Protein AF-A0A8S3HUA0-F1 (afdb_monomer)

pLDDT: mean 83.07, std 16.9, range [38.97, 97.25]

Nearest PDB structures (foldseek):
  1wln-assembly1_A  TM=9.136E-01  e=1.837E-05  Mus musculus
  6hc0-assembly3_C  TM=9.185E-01  e=2.948E-03  Bdellovibrio bacteriovorus HD100
  6hc1-assembly2_B  TM=9.338E-01  e=5.561E-03  Bdellovibrio bacteriovorus HD100
  1uht-assembly1_A  TM=9.077E-01  e=2.479E-03  Arabidopsis thaliana
  6hbz-assembly1_A  TM=8.351E-01  e=7.861E-03  Bdellovibrio bacteriovorus HD100

Secondary structure (DSSP, 8-state):
-B-TT-SS--SSB--STTS-SB-EEEEEETTEEEEEESSSSS-EEETTEEPPTT--EEE-TT-EEEETTTEEEE---HHHHHHHHHHHTTS--TTHHHHHHHHHHHHHHHHHHHHHHHHHHHHHHHHHHHHHHHHHHHHHHHHHHHHHHHHHHHHHHHHHHHHHHHHHHHHHTT---

Sequence (177 aa):
VGRSDAPVHQDIVLSCTHIEPEHCIITNSQNVVHLKPCSQTAMCYVNGKKVDVNTKVELTSGSRVIFGKSHVFRFLNPEQARRKTAKVESTGEATDWNSAIQELLEKQGVDIKQEMEKKLVAMEEAFKREKEEADRLLRKQKLEYESKIVELQKQVMETSMSQSMLSSILSSSGLID

Organism: NCBI:txid392030

Mean predicted aligned error: 17.37 Å

Radius of gyration: 40.11 Å; Cα contacts (8 Å, |Δi|>4): 185; chains: 1; bounding box: 68×48×114 Å

Structure (mmCIF, N/CA/C/O backbone):
data_AF-A0A8S3HUA0-F1
#
_entry.id   AF-A0A8S3HUA0-F1
#
loop_
_atom_site.group_PDB
_atom_site.id
_atom_site.type_symbol
_atom_site.label_atom_id
_atom_site.label_alt_id
_atom_site.label_comp_id
_atom_site.label_asym_id
_atom_site.label_entity_id
_atom_site.label_seq_id
_atom_site.pdbx_PDB_ins_code
_atom_site.Cartn_x
_atom_site.Cartn_y
_atom_site.Cartn_z
_atom_site.occupancy
_atom_site.B_iso_or_equiv
_atom_site.auth_seq_id
_atom_site.auth_comp_id
_atom_site.auth_asym_id
_atom_site.auth_atom_id
_atom_site.pdbx_PDB_model_num
ATOM 1 N N . VAL A 1 1 ? -18.575 -7.392 8.005 1.00 95.75 1 VAL A N 1
ATOM 2 C CA . VAL A 1 1 ? -17.908 -7.266 6.683 1.00 95.75 1 VAL A CA 1
ATOM 3 C C . VAL A 1 1 ? -17.373 -8.634 6.347 1.00 95.75 1 VAL A C 1
ATOM 5 O O . VAL A 1 1 ? -16.676 -9.202 7.184 1.00 95.75 1 VAL A O 1
ATOM 8 N N . GLY A 1 2 ? -17.672 -9.157 5.165 1.00 96.19 2 GLY A N 1
ATOM 9 C CA . GLY A 1 2 ? -17.288 -10.520 4.813 1.00 96.19 2 GLY A CA 1
ATOM 10 C C . GLY A 1 2 ? -17.688 -10.902 3.396 1.00 96.19 2 GLY A C 1
ATOM 11 O O . GLY A 1 2 ? -17.867 -10.026 2.548 1.00 96.19 2 GLY A O 1
ATOM 12 N N . ARG A 1 3 ? -17.815 -12.202 3.129 1.00 95.19 3 ARG A N 1
ATOM 13 C CA . ARG A 1 3 ? -18.253 -12.726 1.825 1.00 95.19 3 ARG A CA 1
ATOM 14 C C . ARG A 1 3 ? -19.751 -13.038 1.811 1.00 95.19 3 ARG A C 1
ATOM 16 O O . ARG A 1 3 ? -20.384 -13.135 2.856 1.00 95.19 3 ARG A O 1
ATOM 23 N N . SER A 1 4 ? -20.313 -13.206 0.614 1.00 94.69 4 SER A N 1
ATOM 24 C CA . SER A 1 4 ? -21.731 -13.543 0.417 1.00 94.69 4 SER A CA 1
ATOM 25 C C . SER A 1 4 ? -22.081 -14.978 0.809 1.00 94.69 4 SER A C 1
ATOM 27 O O . SER A 1 4 ? -23.239 -15.265 1.073 1.00 94.69 4 SER A O 1
ATOM 29 N N . ASP A 1 5 ? -21.100 -15.879 0.814 1.00 93.62 5 ASP A N 1
ATOM 30 C CA . ASP A 1 5 ? -21.244 -17.298 1.155 1.00 93.62 5 ASP A CA 1
ATOM 31 C C . ASP A 1 5 ? -20.983 -17.587 2.641 1.00 93.62 5 ASP A C 1
ATOM 33 O O . ASP A 1 5 ? -20.779 -18.735 3.034 1.00 93.62 5 ASP A O 1
ATOM 37 N N . ALA A 1 6 ? -20.962 -16.545 3.475 1.00 92.75 6 ALA A N 1
ATOM 38 C CA . ALA A 1 6 ? -20.753 -16.688 4.902 1.00 92.75 6 ALA A CA 1
ATOM 39 C C . ALA A 1 6 ? -21.953 -17.349 5.603 1.00 92.75 6 ALA A C 1
ATOM 41 O O . ALA A 1 6 ? -23.096 -17.111 5.208 1.00 92.75 6 ALA A O 1
ATOM 42 N N . PRO A 1 7 ? -21.723 -18.120 6.686 1.00 91.94 7 PRO A N 1
ATOM 43 C CA . PRO A 1 7 ? -22.809 -18.714 7.473 1.00 91.94 7 PRO A CA 1
ATOM 44 C C . PRO A 1 7 ? -23.739 -17.661 8.088 1.00 91.94 7 PRO A C 1
ATOM 46 O O . PRO A 1 7 ? -24.926 -17.908 8.288 1.00 91.94 7 PRO A O 1
ATOM 49 N N . VAL A 1 8 ? -23.185 -16.485 8.394 1.00 93.94 8 VAL A N 1
ATOM 50 C CA . VAL A 1 8 ? -23.896 -15.335 8.954 1.00 9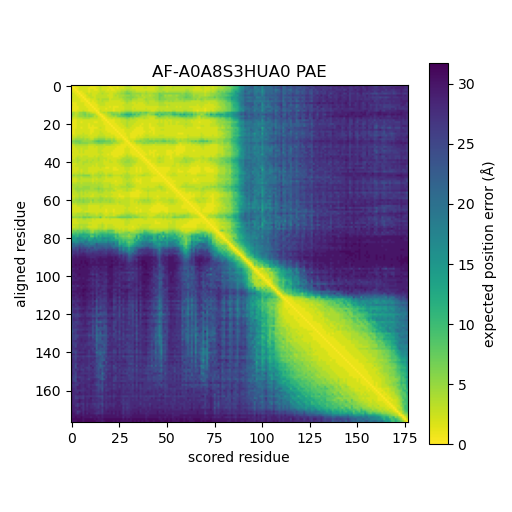3.94 8 VAL A CA 1
ATOM 51 C C . VAL A 1 8 ? -24.006 -14.246 7.893 1.00 93.94 8 VAL A C 1
ATOM 53 O O . VAL A 1 8 ? -23.019 -13.919 7.230 1.00 93.94 8 VAL A O 1
ATOM 56 N N . HIS A 1 9 ? -25.191 -13.644 7.774 1.00 94.62 9 HIS A N 1
ATOM 57 C CA . HIS A 1 9 ? -25.432 -12.513 6.880 1.00 94.62 9 HIS A CA 1
ATOM 58 C C . HIS A 1 9 ? -24.440 -11.368 7.141 1.00 94.62 9 HIS A C 1
ATOM 60 O O . HIS A 1 9 ? -24.246 -10.944 8.280 1.00 94.62 9 HIS A O 1
ATOM 66 N N . GLN A 1 10 ? -23.835 -10.847 6.072 1.00 96.00 10 GLN A N 1
ATOM 67 C CA . GLN A 1 10 ? -22.864 -9.757 6.135 1.00 96.00 10 GLN A CA 1
ATOM 68 C C . GLN A 1 10 ? -23.477 -8.455 5.622 1.00 96.00 10 GLN A C 1
ATOM 70 O O . GLN A 1 10 ? -23.941 -8.399 4.489 1.00 96.00 10 GLN A O 1
ATOM 75 N N . ASP A 1 11 ? -23.389 -7.382 6.411 1.00 96.25 11 ASP A N 1
ATOM 76 C CA . ASP A 1 11 ? -23.900 -6.060 6.002 1.00 96.25 11 ASP A CA 1
ATOM 77 C C . ASP A 1 11 ? -23.108 -5.450 4.838 1.00 96.25 11 ASP A C 1
ATOM 79 O O . ASP A 1 11 ? -23.635 -4.714 4.009 1.00 96.25 11 ASP A O 1
ATOM 83 N N . ILE A 1 12 ? -21.808 -5.747 4.789 1.00 95.56 12 ILE A N 1
ATOM 84 C CA . ILE A 1 12 ? -20.896 -5.302 3.736 1.00 95.56 12 ILE A CA 1
ATOM 85 C C . ILE A 1 12 ? -20.236 -6.545 3.161 1.00 95.56 12 ILE A C 1
ATOM 87 O O . ILE A 1 12 ? -19.426 -7.194 3.835 1.00 95.56 12 ILE A O 1
ATOM 91 N N . VAL A 1 13 ? -20.591 -6.848 1.916 1.00 96.38 13 VAL A N 1
ATOM 92 C CA . VAL A 1 13 ? -20.088 -7.995 1.164 1.00 96.38 13 VAL A CA 1
ATOM 93 C C . VAL A 1 13 ? -18.963 -7.548 0.238 1.00 96.38 13 VAL A C 1
ATOM 95 O O . VAL A 1 13 ? -19.144 -6.648 -0.580 1.00 96.38 13 VAL A O 1
ATOM 98 N N . LEU A 1 14 ? -17.804 -8.198 0.337 1.00 94.56 14 LEU A N 1
ATOM 99 C CA . LEU A 1 14 ? -16.654 -7.955 -0.529 1.00 94.56 14 LEU A CA 1
ATOM 100 C C . LEU A 1 14 ? -16.301 -9.229 -1.301 1.00 94.56 14 LEU A C 1
ATOM 102 O O . LEU A 1 14 ? -16.040 -10.280 -0.718 1.00 94.56 14 LEU A O 1
ATOM 106 N N . SER A 1 15 ? -16.256 -9.119 -2.628 1.00 86.62 15 SER A N 1
ATOM 107 C CA . SER A 1 15 ? -15.913 -10.233 -3.518 1.00 86.62 15 SER A CA 1
ATOM 108 C C . SER A 1 15 ? -14.400 -10.281 -3.725 1.00 86.62 15 SER A C 1
ATOM 110 O O . SER A 1 15 ? -13.851 -9.426 -4.418 1.00 86.62 15 SER A O 1
ATOM 112 N N . CYS A 1 16 ? -13.699 -11.221 -3.084 1.00 83.19 16 CYS A N 1
ATOM 113 C CA . CYS A 1 16 ? -12.280 -11.517 -3.325 1.00 83.19 16 CYS A CA 1
ATOM 114 C C . CYS A 1 16 ? -11.840 -12.784 -2.581 1.00 83.19 16 CYS A C 1
ATOM 116 O O . CYS A 1 16 ? -12.377 -13.110 -1.527 1.00 83.19 16 CYS A O 1
ATOM 118 N N . THR A 1 17 ? -10.785 -13.438 -3.071 1.00 87.19 17 THR A N 1
ATOM 119 C CA . THR A 1 17 ? -10.207 -14.640 -2.438 1.00 87.19 17 THR A CA 1
ATOM 120 C C . THR A 1 17 ? -9.535 -14.370 -1.091 1.00 87.19 17 THR A C 1
ATOM 122 O O . THR A 1 17 ? -9.454 -15.265 -0.262 1.00 87.19 17 THR A O 1
ATOM 125 N N . HIS A 1 18 ? -9.072 -13.140 -0.856 1.00 89.88 18 HIS A N 1
ATOM 126 C CA . HIS A 1 18 ? -8.395 -12.728 0.382 1.00 89.88 18 HIS A CA 1
ATOM 127 C C . HIS A 1 18 ? -9.343 -12.103 1.421 1.00 89.88 18 HIS A C 1
ATOM 129 O O . HIS A 1 18 ? -8.885 -11.417 2.336 1.00 89.88 18 HIS A O 1
ATOM 135 N N . ILE A 1 19 ? -10.655 -12.276 1.246 1.00 95.50 19 ILE A N 1
ATOM 136 C CA . ILE A 1 19 ? -11.670 -11.883 2.222 1.00 95.50 19 ILE A CA 1
ATOM 137 C C . ILE A 1 19 ? -12.209 -13.156 2.863 1.00 95.50 19 ILE A C 1
ATOM 139 O O . ILE A 1 19 ? -12.477 -14.143 2.182 1.00 95.50 19 ILE A O 1
ATOM 143 N N . GLU A 1 20 ? -12.345 -13.122 4.181 1.00 95.12 20 GLU A N 1
ATOM 144 C CA . GLU A 1 20 ? -12.877 -14.244 4.952 1.00 95.12 20 GLU A CA 1
ATOM 145 C C . GLU A 1 20 ? -14.409 -14.191 4.942 1.00 95.12 20 GLU A C 1
ATOM 147 O O . GLU A 1 20 ? -14.964 -13.092 4.805 1.00 95.12 20 GLU A O 1
ATOM 152 N N . PRO A 1 21 ? -15.106 -15.330 5.110 1.00 95.00 21 PRO A N 1
ATOM 153 C CA . PRO A 1 21 ? -16.562 -15.352 5.240 1.00 95.00 21 PRO A CA 1
ATOM 154 C C . PRO A 1 21 ? -17.058 -14.328 6.267 1.00 95.00 21 PRO A C 1
ATOM 156 O O . PRO A 1 21 ? -17.888 -13.481 5.949 1.00 95.00 21 PRO A O 1
ATOM 159 N N . GLU A 1 22 ? -16.433 -14.310 7.444 1.00 95.81 22 GLU A N 1
ATOM 160 C CA . GLU A 1 22 ? -16.583 -13.271 8.460 1.00 95.81 22 GLU A CA 1
ATOM 161 C C . GLU A 1 22 ? -15.230 -12.577 8.640 1.00 95.81 22 GLU A C 1
ATOM 163 O O . GLU A 1 22 ? -14.322 -13.112 9.272 1.00 95.81 22 GLU A O 1
ATOM 168 N N . HIS A 1 23 ? -15.051 -11.403 8.035 1.00 96.25 23 HIS A N 1
ATOM 169 C CA . HIS A 1 23 ? -13.739 -10.760 7.956 1.00 96.25 23 HIS A CA 1
ATOM 170 C C . HIS A 1 23 ? -13.500 -9.790 9.114 1.00 96.25 23 HIS A C 1
ATOM 172 O O . HIS A 1 23 ? -12.531 -9.905 9.862 1.00 96.25 23 HIS A O 1
ATOM 178 N N . CYS A 1 24 ? -14.390 -8.821 9.298 1.00 96.81 24 CYS A N 1
ATOM 179 C CA . CYS A 1 24 ? -14.281 -7.899 10.419 1.00 96.81 24 CYS A CA 1
ATOM 180 C C . CYS A 1 24 ? -15.628 -7.315 10.816 1.00 96.81 24 CYS A C 1
ATOM 182 O O . CYS A 1 24 ? -16.576 -7.249 10.023 1.00 96.81 24 CYS A O 1
ATOM 184 N N . ILE A 1 25 ? -15.659 -6.798 12.038 1.00 96.81 25 ILE A N 1
ATOM 185 C CA . ILE A 1 25 ? -16.786 -6.077 12.607 1.00 96.81 25 ILE A CA 1
ATOM 186 C C . ILE A 1 25 ? -16.379 -4.615 12.762 1.00 96.81 25 ILE A C 1
ATOM 188 O O . ILE A 1 25 ? -15.307 -4.298 13.284 1.00 96.81 25 ILE A O 1
ATOM 192 N N . ILE A 1 26 ? -17.255 -3.730 12.296 1.00 96.75 26 ILE A N 1
ATOM 193 C CA . ILE A 1 26 ? -17.145 -2.291 12.507 1.00 96.75 26 ILE A CA 1
ATOM 194 C C . ILE A 1 26 ? -18.271 -1.900 13.456 1.00 96.75 26 ILE A C 1
ATOM 196 O O . ILE A 1 26 ? -19.439 -2.104 13.137 1.00 96.75 26 ILE A O 1
ATOM 200 N N . THR A 1 27 ? -17.935 -1.360 14.624 1.00 95.69 27 THR A N 1
ATOM 201 C CA . THR A 1 27 ? -18.919 -0.926 15.622 1.00 95.69 27 THR A CA 1
ATOM 202 C C . THR A 1 27 ? -18.867 0.581 15.797 1.00 95.69 27 THR A C 1
ATOM 204 O O . THR A 1 27 ? -17.793 1.164 15.900 1.00 95.69 27 THR A O 1
ATOM 207 N N . ASN A 1 28 ? -20.028 1.230 15.846 1.00 93.25 28 ASN A N 1
ATOM 208 C CA . ASN A 1 28 ? -20.139 2.642 16.198 1.00 93.25 28 ASN A CA 1
ATOM 209 C C . ASN A 1 28 ? -20.745 2.758 17.598 1.00 93.25 28 ASN A C 1
ATOM 211 O O . ASN A 1 28 ? -21.868 2.314 17.830 1.00 93.25 28 ASN A O 1
ATOM 215 N N . SER A 1 29 ? -20.008 3.352 18.533 1.00 91.62 29 SER A N 1
ATOM 216 C CA . SER A 1 29 ? -20.475 3.610 19.895 1.00 91.62 29 SER A CA 1
ATOM 217 C C . SER A 1 29 ? -20.245 5.077 20.223 1.00 91.62 29 SER A C 1
ATOM 219 O O . SER A 1 29 ? -19.106 5.528 20.233 1.00 91.62 29 SER A O 1
ATOM 221 N N . GLN A 1 30 ? -21.319 5.832 20.480 1.00 87.31 30 GLN A N 1
ATOM 222 C CA . GLN A 1 30 ? -21.245 7.261 20.827 1.00 87.31 30 GLN A CA 1
ATOM 223 C C . GLN A 1 30 ? -20.412 8.096 19.831 1.00 87.31 30 GLN A C 1
ATOM 225 O O . GLN A 1 30 ? -19.627 8.954 20.227 1.00 87.31 30 GLN A O 1
ATOM 230 N N . ASN A 1 31 ? -20.582 7.847 18.526 1.00 84.56 31 ASN A N 1
ATOM 231 C CA . ASN A 1 31 ? -19.834 8.499 17.442 1.00 84.56 31 ASN A CA 1
ATOM 232 C C . ASN A 1 31 ? -18.330 8.143 17.380 1.00 84.56 31 ASN A C 1
ATOM 234 O O . ASN A 1 31 ? -17.568 8.772 16.642 1.00 84.56 31 ASN A O 1
ATOM 238 N N . VAL A 1 32 ? -17.908 7.114 18.119 1.00 88.88 32 VAL A N 1
ATOM 239 C CA . VAL A 1 32 ? -16.575 6.514 18.043 1.00 88.88 32 VAL A CA 1
ATOM 240 C C . VAL A 1 32 ? -16.682 5.184 17.308 1.00 88.88 32 VAL A C 1
ATOM 242 O O . VAL A 1 32 ? -17.281 4.220 17.797 1.00 88.88 32 VAL A O 1
ATOM 245 N N . VAL A 1 33 ? -16.106 5.135 16.108 1.00 94.38 33 VAL A N 1
ATOM 246 C CA . VAL A 1 33 ? -16.141 3.943 15.260 1.00 94.38 33 VAL A CA 1
ATOM 247 C C . VAL A 1 33 ? -14.903 3.104 15.514 1.00 94.38 33 VAL A C 1
ATOM 249 O O . VAL A 1 33 ? -13.789 3.610 15.473 1.00 94.38 33 VAL A O 1
ATOM 252 N N . HIS A 1 34 ? -15.093 1.814 15.749 1.00 96.06 34 HIS A N 1
ATOM 253 C CA . HIS A 1 34 ? -14.024 0.853 15.957 1.00 96.06 34 HIS A CA 1
ATOM 254 C C . HIS A 1 34 ? -14.072 -0.232 14.892 1.00 96.06 34 HIS A C 1
ATOM 256 O O . HIS A 1 34 ? -15.145 -0.627 14.447 1.00 96.06 34 HIS A O 1
ATOM 262 N N . LEU A 1 35 ? -12.904 -0.751 14.536 1.00 97.06 35 LEU A N 1
ATOM 263 C CA . LEU A 1 35 ? -12.734 -1.900 13.659 1.00 97.06 35 LEU A CA 1
ATOM 264 C C . LEU A 1 35 ? -12.052 -3.025 14.433 1.00 97.06 35 LEU A C 1
ATOM 266 O O . LEU A 1 35 ? -11.028 -2.801 15.083 1.00 97.06 35 LEU A O 1
ATOM 270 N N . LYS A 1 36 ? -12.607 -4.234 14.333 1.00 97.06 36 LYS A N 1
ATOM 271 C CA . LYS A 1 36 ? -12.032 -5.454 14.902 1.00 97.06 36 LYS A CA 1
ATOM 272 C C . LYS A 1 36 ? -12.073 -6.603 13.879 1.00 97.06 36 LYS A C 1
ATOM 274 O O . LYS A 1 36 ? -13.164 -6.930 13.409 1.00 97.06 36 LYS A O 1
ATOM 279 N N . PRO A 1 37 ? -10.932 -7.224 13.533 1.00 97.12 37 PRO A N 1
ATOM 280 C CA . PRO A 1 37 ? -10.902 -8.447 12.729 1.00 97.12 37 PRO A CA 1
ATOM 281 C C . PRO A 1 37 ? -11.574 -9.619 13.456 1.00 97.12 37 PRO A C 1
ATOM 283 O O . PRO A 1 37 ? -11.460 -9.731 14.676 1.00 97.12 37 PRO A O 1
ATOM 286 N N . CYS A 1 38 ? -12.246 -10.505 12.720 1.00 95.56 38 CYS A N 1
ATOM 287 C CA . CYS A 1 38 ? -12.906 -11.677 13.311 1.00 95.56 38 CYS A CA 1
ATOM 288 C C . CYS A 1 38 ? -11.948 -12.855 13.538 1.00 95.56 38 CYS A C 1
ATOM 290 O O . CYS A 1 38 ? -12.154 -13.646 14.453 1.00 95.56 38 CYS A O 1
ATOM 292 N N . SER A 1 39 ? -10.897 -12.976 12.725 1.00 93.69 39 SER A N 1
ATOM 293 C CA . SER A 1 39 ? -9.933 -14.077 12.790 1.00 93.69 39 SER A CA 1
ATOM 294 C C . SER A 1 39 ? -8.507 -13.595 12.521 1.00 93.69 39 SER A C 1
ATOM 296 O O . SER A 1 39 ? -8.280 -12.501 12.002 1.00 93.69 39 SER A O 1
ATOM 298 N N . GLN A 1 40 ? -7.519 -14.437 12.835 1.00 90.69 40 GLN A N 1
ATOM 299 C CA . GLN A 1 40 ? -6.107 -14.145 12.566 1.00 90.69 40 GLN A CA 1
ATOM 300 C C . GLN A 1 40 ? -5.785 -14.069 11.061 1.00 90.69 40 GLN A C 1
ATOM 302 O O . GLN A 1 40 ? -4.825 -13.392 10.663 1.00 90.69 40 GLN A O 1
ATOM 307 N N . THR A 1 41 ? -6.581 -14.760 10.240 1.00 91.81 41 THR A N 1
ATOM 308 C CA . THR A 1 41 ? -6.477 -14.788 8.775 1.00 91.81 41 THR A CA 1
ATOM 309 C C . THR A 1 41 ? -7.201 -13.612 8.118 1.00 91.81 41 THR A C 1
ATOM 311 O O . THR A 1 41 ? -6.852 -13.229 7.002 1.00 91.81 41 THR A O 1
ATOM 314 N N . ALA A 1 42 ? -8.131 -12.958 8.821 1.00 94.50 42 ALA A N 1
ATOM 315 C CA . ALA A 1 42 ? -8.820 -11.770 8.341 1.00 94.50 42 ALA A CA 1
ATOM 316 C C . ALA A 1 42 ? -7.917 -10.525 8.373 1.00 94.50 42 ALA A C 1
ATOM 318 O O . ALA A 1 42 ? -7.847 -9.765 9.342 1.00 94.50 42 ALA A O 1
ATOM 319 N N . MET A 1 43 ? -7.190 -10.313 7.279 1.00 92.44 43 MET A N 1
ATOM 320 C CA . MET A 1 43 ? -6.227 -9.222 7.150 1.00 92.44 43 MET A CA 1
ATOM 321 C C . MET A 1 43 ? -6.923 -7.856 7.057 1.00 92.44 43 MET A C 1
ATOM 323 O O . MET A 1 43 ? -7.409 -7.476 5.997 1.00 92.44 43 MET A O 1
ATOM 327 N N . CYS A 1 44 ? -6.900 -7.090 8.148 1.00 94.69 44 CYS A N 1
ATOM 328 C CA . CYS A 1 44 ? -7.344 -5.696 8.169 1.00 94.69 44 CYS A CA 1
ATOM 329 C C . CYS A 1 44 ? -6.165 -4.759 8.432 1.00 94.69 44 CYS A C 1
ATOM 331 O O . CYS A 1 44 ? -5.371 -4.997 9.347 1.00 94.69 44 CYS A O 1
ATOM 333 N N . TYR A 1 45 ? -6.089 -3.660 7.684 1.00 93.75 45 TYR A N 1
ATOM 334 C CA . TYR A 1 45 ? -5.095 -2.613 7.898 1.00 93.75 45 TYR A CA 1
ATOM 335 C C . TYR A 1 45 ? -5.755 -1.255 8.079 1.00 93.75 45 TYR A C 1
ATOM 337 O O . TYR A 1 45 ? -6.679 -0.901 7.350 1.00 93.75 45 TYR A O 1
ATOM 345 N N . VAL A 1 46 ? -5.231 -0.467 9.01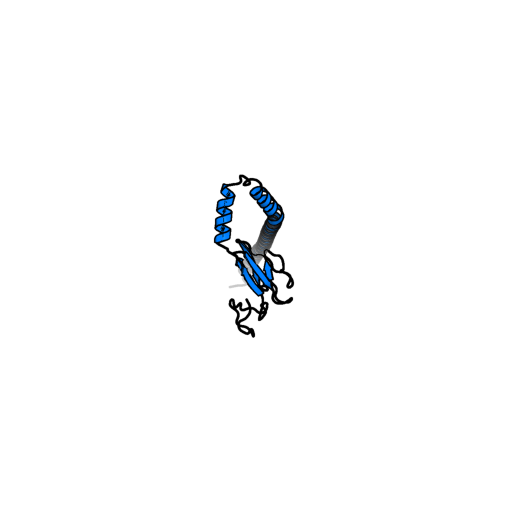3 1.00 92.75 46 VAL A N 1
ATOM 346 C CA . VAL A 1 46 ? -5.636 0.922 9.243 1.00 92.75 46 VAL A CA 1
ATOM 347 C C . VAL A 1 46 ? -4.389 1.795 9.164 1.00 92.75 46 VAL A C 1
ATOM 349 O O . VAL A 1 46 ? -3.426 1.581 9.897 1.00 92.75 46 VAL A O 1
ATOM 352 N N . ASN A 1 47 ? -4.378 2.757 8.239 1.00 90.06 47 ASN A N 1
ATOM 353 C CA . ASN A 1 47 ? -3.242 3.649 7.969 1.00 90.06 47 ASN A CA 1
ATOM 354 C C . ASN A 1 47 ? -1.914 2.890 7.762 1.00 90.06 47 ASN A C 1
ATOM 356 O O . ASN A 1 47 ? -0.865 3.299 8.251 1.00 90.06 47 ASN A O 1
ATOM 360 N N . GLY A 1 48 ? -1.975 1.749 7.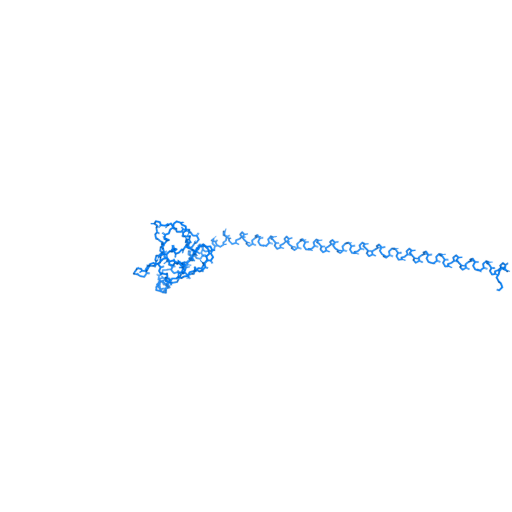065 1.00 86.31 48 GLY A N 1
ATOM 361 C CA . GLY A 1 48 ? -0.819 0.896 6.766 1.00 86.31 48 GLY A CA 1
ATOM 362 C C . GLY A 1 48 ? -0.419 -0.082 7.878 1.00 86.31 48 GLY A C 1
ATOM 363 O O . GLY A 1 48 ? 0.387 -0.972 7.629 1.00 86.31 48 GLY A O 1
ATOM 364 N N . LYS A 1 49 ? -1.002 0.014 9.080 1.00 90.31 49 LYS A N 1
ATOM 365 C CA . LYS A 1 49 ? -0.721 -0.904 10.196 1.00 90.31 49 LYS A CA 1
ATOM 366 C C . LYS A 1 49 ? -1.734 -2.044 10.233 1.00 90.31 49 LYS A C 1
ATOM 368 O O . LYS A 1 49 ? -2.934 -1.794 10.132 1.00 90.31 49 LYS A O 1
ATOM 373 N N . LYS A 1 50 ? -1.259 -3.285 10.392 1.00 91.00 50 LYS A N 1
ATOM 374 C CA . LYS A 1 50 ? -2.126 -4.462 10.562 1.00 91.00 50 LYS A CA 1
ATOM 375 C C . LYS A 1 50 ? -2.812 -4.403 11.927 1.00 91.00 50 LYS A C 1
ATOM 377 O O . LYS A 1 50 ? -2.153 -4.134 12.928 1.00 91.00 50 LYS A O 1
ATOM 382 N N . VAL A 1 51 ? -4.115 -4.661 11.957 1.00 93.12 51 VAL A N 1
ATOM 383 C CA . VAL A 1 51 ? -4.897 -4.714 13.198 1.00 93.12 51 VAL A CA 1
ATOM 384 C C . VAL A 1 51 ? -4.811 -6.115 13.803 1.00 93.12 51 VAL A C 1
ATOM 386 O O . VAL A 1 51 ? -4.986 -7.104 13.091 1.00 93.12 51 VAL A O 1
ATOM 389 N N . ASP A 1 52 ? -4.532 -6.196 15.104 1.00 92.69 52 ASP A N 1
ATOM 390 C CA . ASP A 1 52 ? -4.490 -7.463 15.838 1.00 92.69 52 ASP A CA 1
ATOM 391 C C . ASP A 1 52 ? -5.904 -7.949 16.182 1.00 92.69 52 ASP A C 1
ATOM 393 O O . ASP A 1 52 ? -6.748 -7.150 16.592 1.00 92.69 52 ASP A O 1
ATOM 397 N N . VAL A 1 53 ? -6.150 -9.256 16.056 1.00 94.25 53 VAL A N 1
ATOM 398 C CA . VAL A 1 53 ? -7.462 -9.886 16.296 1.00 94.25 53 VAL A CA 1
ATOM 399 C C . VAL A 1 53 ? -7.959 -9.713 17.741 1.00 94.25 53 VAL A C 1
ATOM 401 O O . VAL A 1 53 ? -9.166 -9.661 17.989 1.00 94.25 53 VAL A O 1
ATOM 404 N N . ASN A 1 54 ? -7.049 -9.557 18.707 1.00 91.75 54 ASN A N 1
ATOM 405 C CA . ASN A 1 54 ? -7.387 -9.379 20.120 1.00 91.75 54 ASN A CA 1
ATOM 406 C C . ASN A 1 54 ? -7.728 -7.927 20.469 1.00 91.75 54 ASN A C 1
ATOM 408 O O . ASN A 1 54 ? -8.247 -7.651 21.550 1.00 91.75 54 ASN A O 1
ATOM 412 N N . THR A 1 55 ? -7.465 -6.992 19.556 1.00 91.00 55 THR A N 1
ATOM 413 C CA . THR A 1 55 ? -7.648 -5.559 19.785 1.00 91.00 55 THR A CA 1
ATOM 414 C C . THR A 1 55 ? -8.714 -4.978 18.867 1.00 91.00 55 THR A C 1
ATOM 416 O O . THR A 1 55 ? -9.029 -5.518 17.808 1.00 91.00 55 THR A O 1
ATOM 419 N N . LYS A 1 56 ? -9.290 -3.850 19.281 1.00 93.06 56 LYS A N 1
ATOM 420 C CA . LYS A 1 56 ? -10.112 -3.005 18.413 1.00 93.06 56 LYS A CA 1
ATOM 421 C C . LYS A 1 56 ? -9.372 -1.697 18.174 1.00 93.06 56 LYS A C 1
ATOM 423 O O . LYS A 1 56 ? -8.790 -1.147 19.105 1.00 93.06 56 LYS A O 1
ATOM 428 N N . VAL A 1 57 ? -9.404 -1.203 16.943 1.00 93.94 57 VAL A N 1
ATOM 429 C CA . VAL A 1 57 ? -8.754 0.055 16.559 1.00 93.94 57 VAL A CA 1
ATOM 430 C C . VAL A 1 57 ? -9.818 1.100 16.278 1.00 93.94 57 VAL A C 1
ATOM 432 O O . VAL A 1 57 ? -10.757 0.840 15.528 1.00 93.94 57 VAL A O 1
ATOM 435 N N . GLU A 1 58 ? -9.674 2.278 16.879 1.00 93.81 58 GLU A N 1
ATOM 436 C CA . GLU A 1 58 ? -10.534 3.424 16.592 1.00 93.81 58 GLU A CA 1
ATOM 437 C C . GLU A 1 58 ? -10.238 3.985 15.192 1.00 93.81 58 GLU A C 1
ATOM 439 O O . GLU A 1 58 ? -9.089 4.227 14.812 1.00 93.81 58 GLU A O 1
ATOM 444 N N . LEU A 1 59 ? -11.295 4.201 14.414 1.00 92.69 59 LEU A N 1
ATOM 445 C CA . LEU A 1 59 ? -11.247 4.852 13.116 1.00 92.69 59 LEU A CA 1
ATOM 446 C C . LEU A 1 59 ? -11.549 6.340 13.286 1.00 92.69 59 LEU A C 1
ATOM 448 O O . LEU A 1 59 ? -12.606 6.731 13.780 1.00 92.69 59 LEU A O 1
ATOM 452 N N . THR A 1 60 ? -10.631 7.177 12.809 1.00 89.81 60 THR A N 1
ATOM 453 C CA . THR A 1 60 ? -10.807 8.631 12.789 1.00 89.81 60 THR A CA 1
ATOM 454 C C . THR A 1 60 ? -11.127 9.095 11.379 1.00 89.81 60 THR A C 1
ATOM 456 O O . THR A 1 60 ? -10.701 8.470 10.406 1.00 89.81 60 THR A O 1
ATOM 459 N N . SER A 1 61 ? -11.882 10.189 11.246 1.00 88.44 61 SER A N 1
ATOM 460 C CA . SER A 1 61 ? -12.218 10.731 9.924 1.00 88.44 61 SER A CA 1
ATOM 461 C C . SER A 1 61 ? -10.947 10.972 9.098 1.00 88.44 61 SER A C 1
ATOM 463 O O . SER A 1 61 ? -10.043 11.684 9.544 1.00 88.44 61 SER A O 1
ATOM 465 N N . GLY A 1 62 ? -10.873 10.345 7.921 1.00 84.50 62 GLY A N 1
ATOM 466 C CA . GLY A 1 62 ? -9.706 10.333 7.040 1.00 84.50 62 GLY A CA 1
ATOM 467 C C . GLY A 1 62 ? -8.891 9.033 7.057 1.00 84.50 62 GLY A C 1
ATOM 468 O O . GLY A 1 62 ? -8.089 8.850 6.139 1.00 84.50 62 GLY A O 1
ATOM 469 N N . SER A 1 63 ? -9.101 8.122 8.018 1.00 90.81 63 SER A N 1
ATOM 470 C CA . SER A 1 63 ? -8.374 6.845 8.110 1.00 90.81 63 SER A CA 1
ATOM 471 C C . SER A 1 63 ? -8.477 6.022 6.818 1.00 90.81 63 SER A C 1
ATOM 473 O O . SER A 1 63 ? -9.568 5.801 6.289 1.00 90.81 63 SER A O 1
ATOM 475 N N . ARG A 1 64 ? -7.342 5.516 6.324 1.00 93.81 64 ARG A N 1
ATOM 476 C CA . ARG A 1 64 ? -7.282 4.561 5.207 1.00 93.81 64 ARG A CA 1
ATOM 477 C C . ARG A 1 64 ? -7.455 3.147 5.751 1.00 93.81 64 ARG A C 1
ATOM 479 O O . ARG A 1 64 ? -6.604 2.683 6.505 1.00 93.81 64 ARG A O 1
ATOM 486 N N . VAL A 1 65 ? -8.527 2.472 5.358 1.00 94.50 65 VAL A N 1
ATOM 487 C CA . VAL A 1 65 ? -8.866 1.113 5.794 1.00 94.50 65 VAL A CA 1
ATOM 488 C C . VAL A 1 65 ? -8.674 0.153 4.626 1.00 94.50 65 VAL A C 1
ATOM 490 O O . VAL A 1 65 ? -9.123 0.440 3.521 1.00 94.50 65 VAL A O 1
ATOM 493 N N . ILE A 1 66 ? -7.987 -0.965 4.847 1.00 94.19 66 ILE A N 1
ATOM 494 C CA . ILE A 1 66 ? -7.748 -1.991 3.826 1.00 94.19 66 ILE A CA 1
ATOM 495 C C . ILE A 1 66 ? -8.241 -3.336 4.348 1.00 94.19 66 ILE A C 1
ATOM 497 O O . ILE A 1 66 ? -7.854 -3.739 5.445 1.00 94.19 66 ILE A O 1
ATOM 501 N N . PHE A 1 67 ? -9.051 -4.029 3.551 1.00 94.44 67 PHE A N 1
ATOM 502 C CA . PHE A 1 67 ? -9.510 -5.392 3.818 1.00 94.44 67 PHE A CA 1
ATOM 503 C C . PHE A 1 67 ? -8.878 -6.363 2.817 1.00 94.44 67 PHE A C 1
ATOM 505 O O . PHE A 1 67 ? -8.884 -6.134 1.601 1.00 94.44 67 PHE A O 1
ATOM 512 N N . GLY A 1 68 ? -8.310 -7.455 3.322 1.00 90.94 68 GLY A N 1
ATOM 513 C CA . GLY A 1 68 ? -7.538 -8.393 2.515 1.00 90.94 68 GLY A CA 1
ATOM 514 C C . GLY A 1 68 ? -6.344 -7.709 1.840 1.00 90.94 68 GLY A C 1
ATOM 515 O O . GLY A 1 68 ? -5.544 -7.037 2.491 1.00 90.94 68 GLY A O 1
ATOM 516 N N . LYS A 1 69 ? -6.224 -7.886 0.518 1.00 89.06 69 LYS A N 1
ATOM 517 C CA . LYS A 1 69 ? -5.136 -7.314 -0.302 1.00 89.06 69 LYS A CA 1
ATOM 518 C C . LYS A 1 69 ? -5.587 -6.282 -1.338 1.00 89.06 69 LYS A C 1
ATOM 520 O O . LYS A 1 69 ? -4.743 -5.612 -1.921 1.00 89.06 69 LYS A O 1
ATOM 525 N N . SER A 1 70 ? -6.890 -6.169 -1.590 1.00 88.12 70 SER A N 1
ATOM 526 C CA . SER A 1 70 ? -7.407 -5.463 -2.774 1.00 88.12 70 SER A CA 1
ATOM 527 C C . SER A 1 70 ? -8.408 -4.362 -2.441 1.00 88.12 70 SER A C 1
ATOM 529 O O . SER A 1 70 ? -8.594 -3.448 -3.237 1.00 88.12 70 SER A O 1
ATOM 531 N N . HIS A 1 71 ? -9.044 -4.418 -1.271 1.00 91.00 71 HIS A N 1
ATOM 532 C CA . HIS A 1 71 ? -10.143 -3.520 -0.936 1.00 91.00 71 HIS A CA 1
ATOM 533 C C . HIS A 1 71 ? -9.639 -2.360 -0.090 1.00 91.00 71 HIS A C 1
ATOM 535 O O . HIS A 1 71 ? -9.352 -2.543 1.088 1.00 91.00 71 HIS A O 1
ATOM 541 N N . VAL A 1 72 ? -9.514 -1.176 -0.694 1.00 93.38 72 VAL A N 1
ATOM 542 C CA . VAL A 1 72 ? -9.006 0.039 -0.041 1.00 93.38 72 VAL A CA 1
ATOM 543 C C . VAL A 1 72 ? -10.125 1.067 0.071 1.00 93.38 72 VAL A C 1
ATOM 545 O O . VAL A 1 72 ? -10.684 1.500 -0.931 1.00 93.38 72 VAL A O 1
ATOM 548 N N . PHE A 1 73 ? -10.397 1.511 1.291 1.00 94.31 73 PHE A N 1
ATOM 549 C CA . PHE A 1 73 ? -11.431 2.485 1.608 1.00 94.31 73 PHE A CA 1
ATOM 550 C C . PHE A 1 73 ? -10.861 3.664 2.391 1.00 94.31 73 PHE A C 1
ATOM 552 O O . PHE A 1 73 ? -9.864 3.553 3.110 1.00 94.31 73 PHE A O 1
ATOM 559 N N . ARG A 1 74 ? -11.537 4.807 2.283 1.00 93.75 74 ARG A N 1
ATOM 560 C CA . ARG A 1 74 ? -11.322 5.955 3.161 1.00 93.75 74 ARG A CA 1
ATOM 561 C C . ARG A 1 74 ? -12.510 6.072 4.103 1.00 93.75 74 ARG A C 1
ATOM 563 O O . ARG A 1 74 ? -13.632 6.276 3.654 1.00 93.75 74 ARG A O 1
ATOM 570 N N . PHE A 1 75 ? -12.254 5.947 5.398 1.00 92.06 75 PHE A N 1
ATOM 571 C CA . PHE A 1 75 ? -13.267 6.159 6.418 1.00 92.06 75 PHE A CA 1
ATOM 572 C C . PHE A 1 75 ? -13.520 7.658 6.596 1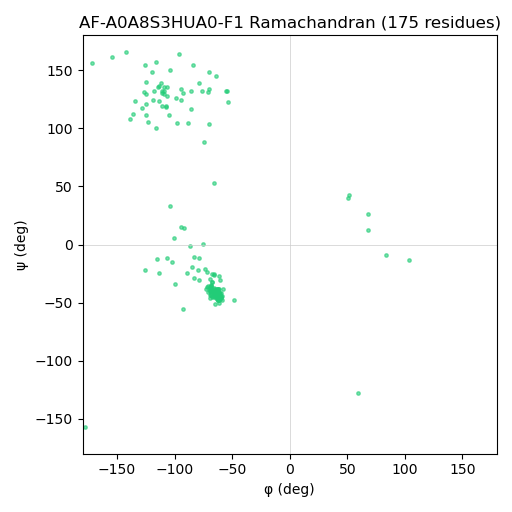.00 92.06 75 PHE A C 1
ATOM 574 O O . PHE A 1 75 ? -12.581 8.446 6.727 1.00 92.06 75 PHE A O 1
ATOM 581 N N . LEU A 1 76 ? -14.792 8.047 6.616 1.00 89.44 76 LEU A N 1
ATOM 582 C CA . LEU A 1 76 ? -15.231 9.419 6.834 1.00 89.44 76 LEU A CA 1
ATOM 583 C C . LEU A 1 76 ? -16.241 9.438 7.980 1.00 89.44 76 LEU A C 1
ATOM 585 O O . LEU A 1 76 ? -17.201 8.673 7.979 1.00 89.44 76 LEU A O 1
ATOM 589 N N . ASN A 1 77 ? -16.034 10.345 8.933 1.00 86.00 77 ASN A N 1
ATOM 590 C CA . ASN A 1 77 ? -17.016 10.670 9.962 1.00 86.00 77 ASN A CA 1
ATOM 591 C C . ASN A 1 77 ? -17.312 12.184 9.899 1.00 86.00 77 ASN A C 1
ATOM 593 O O . ASN A 1 77 ? -16.461 12.977 10.325 1.00 86.00 77 ASN A O 1
ATOM 597 N N . PRO A 1 78 ? -18.483 12.597 9.372 1.00 76.81 78 PRO A N 1
ATOM 598 C CA . PRO A 1 78 ? -18.860 14.006 9.231 1.00 76.81 78 PRO A CA 1
ATOM 599 C C . PRO A 1 78 ? -18.877 14.784 10.555 1.00 76.81 78 PRO A C 1
ATOM 601 O O . PRO A 1 78 ? -18.426 15.927 10.605 1.00 76.81 78 PRO A O 1
ATOM 604 N N . GLU A 1 79 ? -19.323 14.160 11.649 1.00 71.50 79 GLU A N 1
ATOM 605 C CA . GLU A 1 79 ? -19.383 14.795 12.972 1.00 71.50 79 GLU A CA 1
ATOM 606 C C . GLU A 1 79 ? -17.980 15.049 13.548 1.00 71.50 79 GLU A C 1
ATOM 608 O O . GLU A 1 79 ? -17.726 16.105 14.131 1.00 71.50 79 GLU A O 1
ATOM 613 N N . GLN A 1 80 ? -17.032 14.124 13.346 1.00 66.94 80 GLN A N 1
ATOM 614 C CA . GLN A 1 80 ? -15.624 14.373 13.694 1.00 66.94 80 GLN A CA 1
ATOM 615 C C . GLN A 1 80 ? -14.984 15.431 12.785 1.00 66.94 80 GLN A C 1
ATOM 617 O O . GLN A 1 80 ? -14.192 16.240 13.269 1.00 66.94 80 GLN A O 1
ATOM 622 N N . ALA A 1 81 ? -15.309 15.436 11.488 1.00 61.28 81 ALA A N 1
ATOM 623 C CA . ALA A 1 81 ? -14.770 16.411 10.542 1.00 61.28 81 ALA A CA 1
ATOM 624 C C . ALA A 1 81 ? -15.179 17.843 10.926 1.00 61.28 81 ALA A C 1
ATOM 626 O O . ALA A 1 81 ? -14.317 18.711 11.026 1.00 61.28 81 ALA A O 1
ATOM 627 N N . ARG A 1 82 ? -16.459 18.060 11.268 1.00 60.94 82 ARG A N 1
ATOM 628 C CA . ARG A 1 82 ? -16.977 19.374 11.689 1.00 60.94 82 ARG A CA 1
ATOM 629 C C . ARG A 1 82 ? -16.330 19.880 12.986 1.00 60.94 82 ARG A C 1
ATOM 631 O O . ARG A 1 82 ? -16.021 21.063 13.096 1.00 60.94 82 ARG A O 1
ATOM 638 N N . ARG A 1 83 ? -16.066 18.990 13.953 1.00 60.12 83 ARG A N 1
ATOM 639 C CA . ARG A 1 83 ? -15.379 19.340 15.215 1.00 60.12 83 ARG A CA 1
ATOM 640 C C . ARG A 1 83 ? -13.910 19.720 15.012 1.00 60.12 83 ARG A C 1
ATOM 642 O O . ARG A 1 83 ? -13.419 20.590 15.724 1.00 60.12 83 ARG A O 1
ATOM 649 N N . LYS A 1 84 ? -13.206 19.090 14.063 1.00 56.94 84 LYS A N 1
ATOM 650 C CA . LYS A 1 84 ? -11.810 19.438 13.749 1.00 56.94 84 LYS A CA 1
ATOM 651 C C . LYS A 1 84 ? -11.710 20.813 13.093 1.00 56.94 84 LYS A C 1
ATOM 653 O O . LYS A 1 84 ? -10.876 21.599 13.522 1.00 56.94 84 LYS A O 1
ATOM 658 N N . THR A 1 85 ? -12.590 21.136 12.145 1.00 52.53 85 THR A N 1
ATOM 659 C CA . THR A 1 85 ? -12.620 22.468 11.517 1.00 52.53 85 THR A CA 1
ATOM 660 C C . THR A 1 85 ? -12.895 23.572 12.544 1.00 52.53 85 THR A C 1
ATOM 662 O O . THR A 1 85 ? -12.196 24.575 12.548 1.00 52.53 85 THR A O 1
ATOM 665 N N . ALA A 1 86 ? -13.817 23.346 13.488 1.00 49.72 86 ALA A N 1
ATOM 666 C CA . ALA A 1 86 ? -14.106 24.307 14.559 1.00 49.72 86 ALA A CA 1
ATOM 667 C C . ALA A 1 86 ? -12.965 24.460 15.589 1.00 49.72 86 ALA A C 1
ATOM 669 O O . ALA A 1 86 ? -12.798 25.525 16.174 1.00 49.72 86 ALA A O 1
ATOM 670 N N . LYS A 1 87 ? -12.169 23.408 15.834 1.00 45.09 87 LYS A N 1
ATOM 671 C CA . LYS A 1 87 ? -11.046 23.458 16.788 1.00 45.09 87 LYS A CA 1
ATOM 672 C C . LYS A 1 87 ? -9.808 24.153 16.205 1.00 45.09 87 LYS A C 1
ATOM 674 O O . LYS A 1 87 ? -9.078 24.793 16.953 1.00 45.09 87 LYS A O 1
ATOM 679 N N . VAL A 1 88 ? -9.602 24.071 14.888 1.00 46.41 88 VAL A N 1
ATOM 680 C CA . VAL A 1 88 ? -8.492 24.742 14.181 1.00 46.41 88 VAL A CA 1
ATOM 681 C C . VAL A 1 88 ? -8.619 26.273 14.221 1.00 46.41 88 VAL A C 1
ATOM 683 O O . VAL A 1 88 ? -7.603 26.956 14.205 1.00 46.41 88 VAL A O 1
ATOM 686 N N . GLU A 1 89 ? -9.824 26.827 14.378 1.00 44.00 89 GLU A N 1
ATOM 687 C CA . GLU A 1 89 ? -10.012 28.278 14.550 1.00 44.00 89 GLU A CA 1
ATOM 688 C C . GLU A 1 89 ? -9.706 28.787 15.976 1.00 44.00 89 GLU A C 1
ATOM 690 O O . GLU A 1 89 ? -9.585 29.991 16.179 1.00 44.00 89 GLU A O 1
ATOM 695 N N . SER A 1 90 ? -9.537 27.901 16.971 1.00 42.84 90 SER A N 1
ATOM 696 C CA . SER A 1 90 ? -9.382 28.287 18.388 1.00 42.84 90 SER A CA 1
ATOM 697 C C . SER A 1 90 ? -7.961 28.149 18.949 1.00 42.84 90 SER A C 1
ATOM 699 O O . SER A 1 90 ? -7.703 28.640 20.048 1.00 42.84 90 SER A O 1
ATOM 701 N N . THR A 1 91 ? -7.031 27.495 18.258 1.00 38.97 91 THR A N 1
ATOM 702 C CA . THR A 1 91 ? -5.656 27.321 18.749 1.00 38.97 91 THR A CA 1
ATOM 703 C C . THR A 1 91 ? -4.684 27.588 17.613 1.00 38.97 91 THR A C 1
ATOM 705 O O . THR A 1 91 ? -4.641 26.824 16.652 1.00 38.97 91 THR A O 1
ATOM 708 N N . GLY A 1 92 ? -3.919 28.678 17.723 1.00 44.78 92 GLY A N 1
ATOM 709 C CA . GLY A 1 92 ? -2.878 29.111 16.783 1.00 44.78 92 GLY A CA 1
ATOM 710 C C . GLY A 1 92 ? -1.669 28.169 16.692 1.00 44.78 92 GLY A C 1
ATOM 711 O O . GLY A 1 92 ? -0.536 28.611 16.820 1.00 44.78 92 GLY A O 1
ATOM 712 N N . GLU A 1 93 ? -1.903 26.881 16.447 1.00 44.69 93 GLU A N 1
ATOM 713 C CA . GLU A 1 93 ? -0.909 25.825 16.204 1.00 44.69 93 GLU A CA 1
ATOM 714 C C . GLU A 1 93 ? -0.840 25.467 14.703 1.00 44.69 93 GLU A C 1
ATOM 716 O O . GLU A 1 93 ? -0.612 24.323 14.312 1.00 44.69 93 GLU A O 1
ATOM 721 N N . ALA A 1 94 ? -1.054 26.447 13.820 1.00 46.38 94 ALA A N 1
ATOM 722 C CA . ALA A 1 94 ? -0.962 26.259 12.367 1.00 46.38 94 ALA A CA 1
ATOM 723 C C . ALA A 1 94 ? 0.492 26.161 11.845 1.00 46.38 94 ALA A C 1
ATOM 725 O O . ALA A 1 94 ? 0.710 25.987 10.645 1.00 46.38 94 ALA A O 1
ATOM 726 N N . THR A 1 95 ? 1.490 26.249 12.727 1.00 43.09 95 THR A N 1
ATOM 727 C CA . THR A 1 95 ? 2.909 26.342 12.342 1.00 43.09 95 THR A CA 1
ATOM 728 C C . THR A 1 95 ? 3.683 25.024 12.496 1.00 43.09 95 THR A C 1
ATOM 730 O O . THR A 1 95 ? 4.743 24.876 11.894 1.00 43.09 95 THR A O 1
ATOM 733 N N . ASP A 1 96 ? 3.154 24.034 13.223 1.00 53.25 96 ASP A N 1
ATOM 734 C CA . ASP A 1 96 ? 3.893 22.789 13.521 1.00 53.25 96 ASP A CA 1
ATOM 735 C C . ASP A 1 96 ? 3.499 21.615 12.601 1.00 53.25 96 ASP A C 1
ATOM 737 O O . ASP A 1 96 ? 4.333 20.833 12.147 1.00 53.25 96 ASP A O 1
ATOM 741 N N . TRP A 1 97 ? 2.228 21.553 12.188 1.00 46.28 97 TRP A N 1
ATOM 742 C CA . TRP A 1 97 ? 1.741 20.528 11.256 1.00 46.28 97 TRP A CA 1
ATOM 743 C C . TRP A 1 97 ? 2.276 20.688 9.833 1.00 46.28 97 TRP A C 1
ATOM 745 O O . TRP A 1 97 ? 2.562 19.687 9.178 1.00 46.28 97 TRP A O 1
ATOM 755 N N . ASN A 1 98 ? 2.436 21.928 9.361 1.00 58.56 98 ASN A N 1
ATOM 756 C CA . ASN A 1 98 ? 3.011 22.191 8.041 1.00 58.56 98 ASN A CA 1
ATOM 757 C C . ASN A 1 98 ? 4.489 21.778 7.994 1.00 58.56 98 ASN A C 1
ATOM 759 O O . ASN A 1 98 ? 4.906 21.151 7.024 1.00 58.56 98 ASN A O 1
ATOM 763 N N . SER A 1 99 ? 5.237 22.018 9.075 1.00 55.34 99 SER A N 1
ATOM 764 C CA . SER A 1 99 ? 6.640 21.608 9.203 1.00 55.34 99 SER A CA 1
ATOM 765 C C . SER A 1 99 ? 6.793 20.084 9.268 1.00 55.34 99 SER A C 1
ATOM 767 O O . SER A 1 99 ? 7.591 19.518 8.526 1.00 55.34 99 SER A O 1
ATOM 769 N N . ALA A 1 100 ? 5.970 19.390 10.063 1.00 55.09 100 ALA A N 1
ATOM 770 C CA . ALA A 1 100 ? 6.010 17.927 10.156 1.00 55.09 100 ALA A CA 1
ATOM 771 C C . ALA A 1 100 ? 5.565 17.225 8.855 1.00 55.09 100 ALA A C 1
ATOM 773 O O . ALA A 1 100 ? 6.072 16.156 8.518 1.00 55.09 100 ALA A O 1
ATOM 774 N N . ILE A 1 101 ? 4.636 17.821 8.096 1.00 55.06 101 ILE A N 1
ATOM 775 C CA . ILE A 1 101 ? 4.213 17.328 6.774 1.00 55.06 101 ILE A CA 1
ATOM 776 C C . ILE A 1 101 ? 5.312 17.532 5.733 1.00 55.06 101 ILE A C 1
ATOM 778 O O . ILE A 1 101 ? 5.564 16.628 4.936 1.00 55.06 101 ILE A O 1
ATOM 782 N N . GLN A 1 102 ? 5.985 18.681 5.764 1.00 55.56 102 GLN A N 1
ATOM 783 C CA . GLN A 1 102 ? 7.096 18.993 4.873 1.00 55.56 102 GLN A CA 1
ATOM 784 C C . GLN A 1 102 ? 8.296 18.063 5.130 1.00 55.56 102 GLN A C 1
ATOM 786 O O . GLN A 1 102 ? 8.823 17.485 4.183 1.00 55.56 102 GLN A O 1
ATOM 791 N N . GLU A 1 103 ? 8.623 17.778 6.396 1.00 55.94 103 GLU A N 1
ATOM 792 C CA . GLU A 1 103 ? 9.692 16.839 6.771 1.00 55.94 103 GLU A CA 1
ATOM 793 C C . GLU A 1 103 ? 9.361 15.370 6.413 1.00 55.94 103 GLU A C 1
ATOM 795 O O . GLU A 1 103 ? 10.235 14.602 5.997 1.00 55.94 103 GLU A O 1
ATOM 800 N N . LEU A 1 104 ? 8.088 14.958 6.521 1.00 53.84 104 LEU A N 1
ATOM 801 C CA . LEU A 1 104 ? 7.632 13.607 6.161 1.00 53.84 104 LEU A CA 1
ATOM 802 C C . LEU A 1 104 ? 7.606 13.387 4.634 1.00 53.84 104 LEU A C 1
ATOM 804 O O . LEU A 1 104 ? 7.966 12.308 4.154 1.00 53.84 104 LEU A O 1
ATOM 808 N N . LEU A 1 105 ? 7.199 14.409 3.868 1.00 48.81 105 LEU A N 1
ATOM 809 C CA . LEU A 1 105 ? 7.233 14.415 2.400 1.00 48.81 105 LEU A CA 1
ATOM 810 C C . LEU A 1 105 ? 8.670 14.441 1.868 1.00 48.81 105 LEU A C 1
ATOM 812 O O . LEU A 1 105 ? 8.955 13.771 0.877 1.00 48.81 105 LEU A O 1
ATOM 816 N N . GLU A 1 106 ? 9.586 15.137 2.541 1.00 52.12 106 GLU A N 1
ATOM 817 C CA . GLU A 1 106 ? 11.007 15.148 2.183 1.00 52.12 106 GLU A CA 1
ATOM 818 C C . GLU A 1 106 ? 11.687 13.798 2.459 1.00 52.12 106 GLU A C 1
ATOM 820 O O . GLU A 1 106 ? 12.442 13.314 1.619 1.00 52.12 106 GLU A O 1
ATOM 825 N N . LYS A 1 107 ? 11.372 13.116 3.570 1.00 54.16 107 LYS A N 1
ATOM 826 C CA . LYS A 1 107 ? 12.024 11.836 3.923 1.00 54.16 107 LYS A CA 1
ATOM 827 C C . LYS A 1 107 ? 11.496 10.600 3.179 1.00 54.16 107 LYS A C 1
ATOM 829 O O . LYS A 1 107 ? 12.219 9.613 3.097 1.00 54.16 107 LYS A O 1
ATOM 834 N N . GLN A 1 108 ? 10.272 10.618 2.639 1.00 48.22 108 GLN A N 1
ATOM 835 C CA . GLN A 1 108 ? 9.707 9.495 1.858 1.00 48.22 108 GLN A CA 1
ATOM 836 C C . GLN A 1 108 ? 9.472 9.820 0.369 1.00 48.22 108 GLN A C 1
ATOM 838 O O . GLN A 1 108 ? 9.452 8.911 -0.457 1.00 48.22 108 GLN A O 1
ATOM 843 N N . GLY A 1 109 ? 9.289 11.093 0.000 1.00 50.94 109 GLY A N 1
ATOM 844 C CA . GLY A 1 109 ? 8.995 11.522 -1.374 1.00 50.94 109 GLY A CA 1
ATOM 845 C C . GLY A 1 109 ? 10.229 11.806 -2.233 1.00 50.94 109 GLY A C 1
ATOM 846 O O . GLY A 1 109 ? 10.155 11.687 -3.457 1.00 50.94 109 GLY A O 1
ATOM 847 N N . VAL A 1 110 ? 11.371 12.134 -1.619 1.00 53.19 110 VAL A N 1
ATOM 848 C CA . VAL A 1 110 ? 12.631 12.381 -2.343 1.00 53.19 110 VAL A CA 1
ATOM 849 C C . VAL A 1 110 ? 13.182 11.092 -2.950 1.00 53.19 110 VAL A C 1
ATOM 851 O O . VAL A 1 110 ? 13.643 11.122 -4.086 1.00 53.19 110 VAL A O 1
ATOM 854 N N . ASP A 1 111 ? 13.055 9.960 -2.259 1.00 57.72 111 ASP A N 1
ATOM 855 C CA . ASP A 1 111 ? 13.629 8.685 -2.707 1.00 57.72 111 ASP A CA 1
ATOM 856 C C . ASP A 1 111 ? 12.912 8.145 -3.959 1.00 57.72 111 ASP A C 1
ATOM 858 O O . ASP A 1 111 ? 13.533 7.846 -4.975 1.00 57.72 111 ASP A O 1
ATOM 862 N N . ILE A 1 112 ? 11.574 8.164 -3.964 1.00 65.62 112 ILE A N 1
ATOM 863 C CA . ILE A 1 112 ? 10.769 7.713 -5.113 1.00 65.62 112 ILE A CA 1
ATOM 864 C C . ILE A 1 112 ? 10.914 8.670 -6.305 1.00 65.62 112 ILE A C 1
ATOM 866 O O . ILE A 1 112 ? 11.001 8.228 -7.453 1.00 65.62 112 ILE A O 1
ATOM 870 N N . LYS A 1 113 ? 10.945 9.986 -6.052 1.00 73.00 113 LYS A N 1
ATOM 871 C CA . LYS A 1 113 ? 11.120 10.991 -7.109 1.00 73.00 113 LYS A CA 1
ATOM 872 C C . LYS A 1 113 ? 12.506 10.877 -7.748 1.00 73.00 113 LYS A C 1
ATOM 874 O O . LYS A 1 113 ? 12.591 10.857 -8.972 1.00 73.00 113 LYS A O 1
ATOM 879 N N . GLN A 1 114 ? 13.561 10.728 -6.944 1.00 73.38 114 GLN A N 1
ATOM 880 C CA . GLN A 1 114 ? 14.920 10.512 -7.443 1.00 73.38 114 GLN A CA 1
ATOM 881 C C . GLN A 1 114 ? 15.065 9.177 -8.172 1.00 73.38 114 GLN A C 1
ATOM 883 O O . GLN A 1 114 ? 15.771 9.112 -9.173 1.00 73.38 114 GLN A O 1
ATOM 888 N N . GLU A 1 115 ? 14.415 8.107 -7.712 1.00 78.88 115 GLU A N 1
ATOM 889 C CA . GLU A 1 115 ? 14.468 6.816 -8.397 1.00 78.88 115 GLU A CA 1
ATOM 890 C C . GLU A 1 115 ? 13.752 6.863 -9.755 1.00 78.88 115 GLU A C 1
ATOM 892 O O . GLU A 1 115 ? 14.265 6.331 -10.741 1.00 78.88 115 GLU A O 1
ATOM 897 N N . MET A 1 116 ? 12.602 7.541 -9.837 1.00 76.00 116 MET A N 1
ATOM 898 C CA . MET A 1 116 ? 11.895 7.774 -11.100 1.00 76.00 116 MET A CA 1
ATOM 899 C C . MET A 1 116 ? 12.732 8.630 -12.057 1.00 76.00 116 MET A C 1
ATOM 901 O O . MET A 1 116 ? 12.854 8.295 -13.231 1.00 76.00 116 MET A O 1
ATOM 905 N N . GLU A 1 117 ? 13.346 9.700 -11.553 1.00 81.25 117 GLU A N 1
ATOM 906 C CA . GLU A 1 117 ? 14.194 10.597 -12.342 1.00 81.25 117 GLU A CA 1
ATOM 907 C C . GLU A 1 117 ? 15.459 9.883 -12.840 1.00 81.25 117 GLU A C 1
ATOM 909 O O . GLU A 1 117 ? 15.789 9.964 -14.021 1.00 81.25 117 GLU A O 1
ATOM 914 N N . LYS A 1 118 ? 16.102 9.064 -11.997 1.00 85.44 118 LYS A N 1
ATOM 915 C CA . LYS A 1 118 ? 17.211 8.188 -12.411 1.00 85.44 118 LYS A CA 1
ATOM 916 C C . LYS A 1 118 ? 16.782 7.178 -13.473 1.00 85.44 118 LYS A C 1
ATOM 918 O O . LYS A 1 118 ? 17.522 6.967 -14.430 1.00 85.44 118 LYS A O 1
ATOM 923 N N . LYS A 1 119 ? 15.605 6.553 -13.326 1.00 86.31 119 LYS A N 1
ATOM 924 C CA . LYS A 1 119 ? 15.064 5.621 -14.332 1.00 86.31 119 LYS A CA 1
ATOM 925 C C . LYS A 1 119 ? 14.775 6.324 -15.656 1.00 86.31 119 LYS A C 1
ATOM 927 O O . LYS A 1 119 ? 15.053 5.743 -16.701 1.00 86.31 119 LYS A O 1
ATOM 932 N N . LEU A 1 120 ? 14.266 7.555 -15.614 1.00 85.19 120 LEU A N 1
ATOM 933 C CA . LEU A 1 120 ? 13.993 8.354 -16.805 1.00 85.19 120 LEU A CA 1
ATOM 934 C C . LEU A 1 120 ? 15.290 8.701 -17.546 1.00 85.19 120 LEU A C 1
ATOM 936 O O . LEU A 1 120 ? 15.414 8.377 -18.722 1.00 85.19 120 LEU A O 1
ATOM 940 N N . VAL A 1 121 ? 16.287 9.246 -16.842 1.00 93.69 121 VAL A N 1
ATOM 941 C CA . VAL A 1 121 ? 17.596 9.588 -17.428 1.00 93.69 121 VAL A CA 1
ATOM 942 C C . VAL A 1 121 ? 18.287 8.349 -18.004 1.00 93.69 121 VAL A C 1
ATOM 944 O O . VAL A 1 121 ? 18.767 8.376 -19.134 1.00 93.69 121 VAL A O 1
ATOM 947 N N . ALA A 1 122 ? 18.289 7.226 -17.278 1.00 93.44 122 ALA A N 1
ATOM 948 C CA . ALA A 1 122 ? 18.888 5.984 -17.767 1.00 93.44 122 ALA A CA 1
ATOM 949 C C . ALA A 1 122 ? 18.193 5.453 -19.036 1.00 93.44 122 ALA A C 1
ATOM 951 O O . ALA A 1 122 ? 18.859 4.943 -19.939 1.00 93.44 122 ALA A O 1
ATOM 952 N N . MET A 1 123 ? 16.863 5.580 -19.116 1.00 89.38 123 MET A N 1
ATOM 953 C CA . MET A 1 123 ? 16.087 5.195 -20.296 1.00 89.38 123 MET A CA 1
ATOM 954 C C . MET A 1 123 ? 16.374 6.115 -21.490 1.00 89.38 123 MET A C 1
ATOM 956 O O . MET A 1 123 ? 16.581 5.620 -22.597 1.00 89.38 123 MET A O 1
ATOM 960 N N . GLU A 1 124 ? 16.444 7.430 -21.276 1.00 89.62 124 GLU A N 1
ATOM 961 C CA . GLU A 1 124 ? 16.785 8.408 -22.318 1.00 89.62 124 GLU A CA 1
ATOM 962 C C . GLU A 1 124 ? 18.198 8.189 -22.874 1.00 89.62 124 GLU A C 1
ATOM 964 O O . GLU A 1 124 ? 18.401 8.207 -24.089 1.00 89.62 124 GLU A O 1
ATOM 969 N N . GLU A 1 125 ? 19.178 7.920 -22.009 1.00 94.81 125 GLU A N 1
ATOM 970 C CA . GLU A 1 125 ? 20.545 7.602 -22.428 1.00 94.81 125 GLU A CA 1
ATOM 971 C C . GLU A 1 125 ? 20.631 6.292 -23.212 1.00 94.81 125 GLU A C 1
ATOM 973 O O . GLU A 1 125 ? 21.375 6.211 -24.193 1.00 94.81 125 GLU A O 1
ATOM 978 N N . ALA A 1 126 ? 19.890 5.263 -22.791 1.00 93.00 126 ALA A N 1
ATOM 979 C CA . ALA A 1 126 ? 19.831 3.994 -23.507 1.00 93.00 126 ALA A CA 1
ATOM 980 C C . ALA A 1 126 ? 19.237 4.189 -24.907 1.00 93.00 126 ALA A C 1
ATOM 982 O O . ALA A 1 126 ? 19.838 3.756 -25.889 1.00 93.00 126 ALA A O 1
ATOM 983 N N . PHE A 1 127 ? 18.126 4.923 -25.006 1.00 93.56 127 PHE A N 1
ATOM 984 C CA . PHE A 1 127 ? 17.491 5.235 -26.283 1.00 93.56 127 PHE A CA 1
ATOM 985 C C . PHE A 1 127 ? 18.409 6.058 -27.195 1.00 93.56 127 PHE A C 1
ATOM 987 O O . PHE A 1 127 ? 18.521 5.792 -28.392 1.00 93.56 127 PHE A O 1
ATOM 994 N N . LYS A 1 128 ? 19.122 7.040 -26.632 1.00 94.75 128 LYS A N 1
ATOM 995 C CA . LYS A 1 128 ? 20.101 7.837 -27.376 1.00 94.75 128 LYS A CA 1
ATOM 996 C C . LYS A 1 128 ? 21.249 6.974 -27.904 1.00 94.75 128 LYS A C 1
ATOM 998 O O . LYS A 1 128 ? 21.603 7.109 -29.072 1.00 94.75 128 LYS A O 1
ATOM 1003 N N . ARG A 1 129 ? 21.795 6.072 -27.081 1.00 94.00 129 ARG A N 1
ATOM 1004 C CA . ARG A 1 129 ? 22.853 5.135 -27.494 1.00 94.00 129 ARG A CA 1
ATOM 1005 C C . ARG A 1 129 ? 22.386 4.193 -28.599 1.00 94.00 129 ARG A C 1
ATOM 1007 O O . ARG A 1 129 ? 23.098 4.028 -29.583 1.00 94.00 129 ARG A O 1
ATOM 1014 N N . GLU A 1 130 ? 21.192 3.626 -28.467 1.00 91.31 130 GLU A N 1
ATOM 1015 C CA . GLU A 1 130 ? 20.619 2.728 -29.474 1.00 91.31 130 GLU A CA 1
ATOM 1016 C C . GLU A 1 130 ? 20.398 3.453 -30.809 1.00 91.31 130 GLU A C 1
ATOM 1018 O O . GLU A 1 130 ? 20.765 2.945 -31.869 1.00 91.31 130 GLU A O 1
ATOM 1023 N N . LYS A 1 131 ? 19.899 4.694 -30.758 1.00 95.69 131 LYS A N 1
ATOM 1024 C CA . LYS A 1 131 ? 19.762 5.552 -31.939 1.00 95.69 131 LYS A CA 1
ATOM 1025 C C . LYS A 1 131 ? 21.112 5.846 -32.601 1.00 95.69 131 LYS A C 1
ATOM 1027 O O . LYS A 1 131 ? 21.235 5.711 -33.815 1.00 95.69 131 LYS A O 1
ATOM 1032 N N . GLU A 1 132 ? 22.121 6.242 -31.826 1.00 95.06 132 GLU A N 1
ATOM 1033 C CA . GLU A 1 132 ? 23.464 6.525 -32.349 1.00 95.06 132 GLU A CA 1
ATOM 1034 C C . GLU A 1 132 ? 24.111 5.279 -32.971 1.00 95.06 132 GLU A C 1
ATOM 1036 O O . GLU A 1 132 ? 24.770 5.372 -34.010 1.00 95.06 132 GLU A O 1
ATOM 1041 N N . GLU A 1 133 ? 23.906 4.103 -32.375 1.00 95.31 133 GLU A N 1
ATOM 1042 C CA . GLU A 1 133 ? 24.419 2.845 -32.908 1.00 95.31 133 GLU A CA 1
ATOM 1043 C C . GLU A 1 133 ? 23.721 2.439 -34.212 1.00 95.31 133 GLU A C 1
ATOM 1045 O O . GLU A 1 133 ? 24.402 2.063 -35.174 1.00 95.31 133 GLU A O 1
ATOM 1050 N N . ALA A 1 134 ? 22.396 2.594 -34.282 1.00 93.81 134 ALA A N 1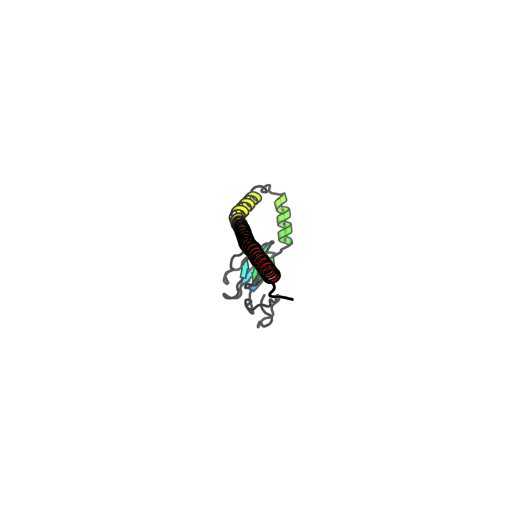
ATOM 1051 C CA . ALA A 1 134 ? 21.624 2.383 -35.502 1.00 93.81 134 ALA A CA 1
ATOM 1052 C C . ALA A 1 134 ? 22.072 3.334 -36.626 1.00 93.81 134 ALA A C 1
ATOM 1054 O O . ALA A 1 134 ? 22.358 2.886 -37.740 1.00 93.81 134 ALA A O 1
ATOM 1055 N N . ASP A 1 135 ? 22.232 4.627 -36.326 1.00 94.44 135 ASP A N 1
ATOM 1056 C CA . ASP A 1 135 ? 22.710 5.629 -37.285 1.00 94.44 135 ASP A CA 1
ATOM 1057 C C . ASP A 1 135 ? 24.135 5.316 -37.768 1.00 94.44 135 ASP A C 1
ATOM 1059 O O . ASP A 1 135 ? 24.452 5.454 -38.954 1.00 94.44 135 ASP A O 1
ATOM 1063 N N . ARG A 1 136 ? 25.014 4.864 -36.865 1.00 96.06 136 ARG A N 1
ATOM 1064 C CA . ARG A 1 136 ? 26.384 4.459 -37.202 1.00 96.06 136 ARG A CA 1
ATOM 1065 C C . ARG A 1 136 ? 26.393 3.265 -38.150 1.00 96.06 136 ARG A C 1
ATOM 1067 O O . ARG A 1 136 ? 27.145 3.276 -39.128 1.00 96.06 136 ARG A O 1
ATOM 1074 N N . LEU A 1 137 ? 25.579 2.248 -37.877 1.00 96.50 137 LEU A N 1
ATOM 1075 C CA . LEU A 1 137 ? 25.489 1.064 -38.725 1.00 96.50 137 LEU A CA 1
ATOM 1076 C C . LEU A 1 137 ? 24.933 1.419 -40.106 1.00 96.50 137 LEU A C 1
ATOM 1078 O O . LEU A 1 137 ? 25.507 1.013 -41.117 1.00 96.50 137 LEU A O 1
ATOM 1082 N N . LEU A 1 138 ? 23.887 2.246 -40.148 1.00 95.56 138 LEU A N 1
ATOM 1083 C CA . LEU A 1 138 ? 23.290 2.719 -41.392 1.00 95.56 138 LEU A CA 1
ATOM 1084 C C . LEU A 1 138 ? 24.298 3.504 -42.240 1.00 95.56 138 LEU A C 1
ATOM 1086 O O . LEU A 1 138 ? 24.415 3.265 -43.440 1.00 95.56 138 LEU A O 1
ATOM 1090 N N . ARG A 1 139 ? 25.083 4.400 -41.626 1.00 95.00 139 ARG A N 1
ATOM 1091 C CA . ARG A 1 139 ? 26.157 5.120 -42.332 1.00 95.00 139 ARG A CA 1
ATOM 1092 C C . ARG A 1 139 ? 27.220 4.179 -42.881 1.00 95.00 139 ARG A C 1
ATOM 1094 O O . ARG A 1 139 ? 27.662 4.374 -44.009 1.00 95.00 139 ARG A O 1
ATOM 1101 N N . LYS A 1 140 ? 27.626 3.167 -42.109 1.00 96.62 140 LYS A N 1
ATOM 1102 C CA . LYS A 1 140 ? 28.611 2.180 -42.564 1.00 96.62 140 LYS A CA 1
ATOM 1103 C C . LYS A 1 140 ? 28.091 1.406 -43.775 1.00 96.62 140 LYS A C 1
ATOM 1105 O O . LYS A 1 140 ? 28.799 1.324 -44.773 1.00 96.62 140 LYS A O 1
ATOM 1110 N N . GLN A 1 141 ? 26.852 0.915 -43.710 1.00 96.19 141 GLN A N 1
ATOM 1111 C CA . GLN A 1 141 ? 26.211 0.247 -44.843 1.00 96.19 141 GLN A CA 1
ATOM 1112 C C . GLN A 1 141 ? 26.129 1.173 -46.057 1.00 96.19 141 GLN A C 1
ATOM 1114 O O . GLN A 1 141 ? 26.465 0.763 -47.162 1.00 96.19 141 GLN A O 1
ATOM 1119 N N . LYS A 1 142 ? 25.742 2.439 -45.862 1.00 96.94 142 LYS A N 1
ATOM 1120 C CA . LYS A 1 142 ? 25.666 3.420 -46.948 1.00 96.94 142 LYS A CA 1
ATOM 1121 C C . LYS A 1 142 ?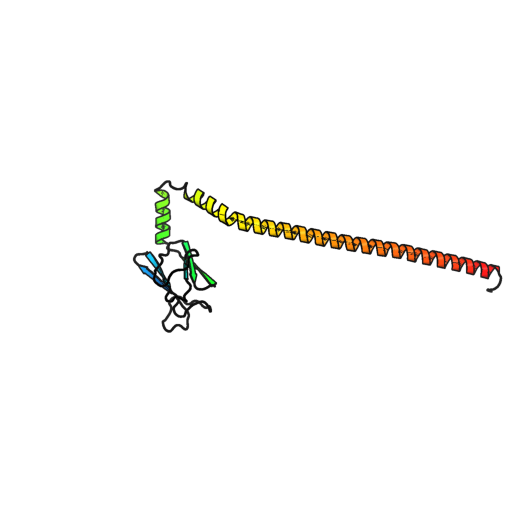 27.014 3.610 -47.650 1.00 96.94 142 LYS A C 1
ATOM 1123 O O . LYS A 1 142 ? 27.057 3.538 -48.872 1.00 96.94 142 LYS A O 1
ATOM 1128 N N . LEU A 1 143 ? 28.099 3.789 -46.894 1.00 97.12 143 LEU A N 1
ATOM 1129 C CA . LEU A 1 143 ? 29.450 3.935 -47.452 1.00 97.12 143 LEU A CA 1
ATOM 1130 C C . LEU A 1 143 ? 29.908 2.679 -48.204 1.00 97.12 143 LEU A C 1
ATOM 1132 O O . LEU A 1 143 ? 30.525 2.778 -49.261 1.00 97.12 143 LEU A O 1
ATOM 1136 N N . GLU A 1 144 ? 29.595 1.498 -47.675 1.00 97.25 144 GLU A N 1
ATOM 1137 C CA . GLU A 1 144 ? 29.918 0.222 -48.314 1.00 97.25 144 GLU A CA 1
ATOM 1138 C C . GLU A 1 144 ? 29.173 0.056 -49.647 1.00 97.25 144 GLU A C 1
ATOM 1140 O O . GLU A 1 144 ? 29.787 -0.279 -50.662 1.00 97.25 144 GLU A O 1
ATOM 1145 N N . TYR A 1 145 ? 27.876 0.382 -49.678 1.00 95.62 145 TYR A N 1
ATOM 1146 C CA . TYR A 1 145 ? 27.092 0.390 -50.913 1.00 95.62 145 TYR A CA 1
ATOM 1147 C C . TYR A 1 145 ? 27.591 1.440 -51.912 1.00 95.62 145 TYR A C 1
ATOM 1149 O O . TYR A 1 145 ? 27.744 1.121 -53.089 1.00 95.62 145 TYR A O 1
ATOM 1157 N N . GLU A 1 146 ? 27.892 2.663 -51.468 1.00 95.75 146 GLU A N 1
ATOM 1158 C CA . GLU A 1 146 ? 28.442 3.721 -52.328 1.00 95.75 146 GLU A CA 1
ATOM 1159 C C . GLU A 1 146 ? 29.778 3.298 -52.954 1.00 95.75 146 GLU A C 1
ATOM 1161 O O . GLU A 1 146 ? 29.957 3.413 -54.167 1.00 95.75 146 GLU A O 1
ATOM 1166 N N . SER A 1 147 ? 30.690 2.725 -52.163 1.00 96.94 147 SER A N 1
ATOM 1167 C CA . SER A 1 147 ? 31.968 2.213 -52.668 1.00 96.94 147 SER A CA 1
ATOM 1168 C C . SER A 1 147 ? 31.771 1.068 -53.664 1.00 96.94 147 SER A C 1
ATOM 1170 O O . SER A 1 147 ? 32.420 1.049 -54.713 1.00 96.94 147 SER A O 1
ATOM 1172 N N . LYS A 1 148 ? 30.839 0.146 -53.389 1.00 96.19 148 LYS A N 1
ATOM 1173 C CA . LYS A 1 148 ? 30.533 -0.960 -54.301 1.00 96.19 148 LYS A CA 1
ATOM 1174 C C . LYS A 1 148 ? 29.963 -0.468 -55.630 1.00 96.19 148 LYS A C 1
ATOM 1176 O O . LYS A 1 148 ? 30.314 -1.024 -56.668 1.00 96.19 148 LYS A O 1
ATOM 1181 N N . ILE A 1 149 ? 29.120 0.565 -55.614 1.00 95.19 149 ILE A N 1
ATOM 1182 C CA . ILE A 1 149 ? 28.575 1.181 -56.831 1.00 95.19 149 ILE A CA 1
ATOM 1183 C C . ILE A 1 149 ? 29.700 1.768 -57.684 1.00 95.19 149 ILE A C 1
ATOM 1185 O O . ILE A 1 149 ? 29.750 1.486 -58.878 1.00 95.19 149 ILE A O 1
ATOM 1189 N N . VAL A 1 150 ? 30.618 2.532 -57.084 1.00 96.19 150 VAL A N 1
ATOM 1190 C CA . VAL A 1 150 ? 31.752 3.131 -57.809 1.00 96.19 150 VAL A CA 1
ATOM 1191 C C . VAL A 1 150 ? 32.647 2.055 -58.428 1.00 96.19 150 VAL A C 1
ATOM 1193 O O . VAL A 1 150 ? 33.013 2.156 -59.597 1.00 96.19 150 VAL A O 1
ATOM 1196 N N . GLU A 1 151 ? 32.955 0.995 -57.681 1.00 96.19 151 GLU A N 1
ATOM 1197 C CA . GLU A 1 151 ? 33.756 -0.126 -58.184 1.00 96.19 151 GLU A CA 1
ATOM 1198 C C . GLU A 1 151 ? 33.069 -0.830 -59.365 1.00 96.19 151 GLU A C 1
ATOM 1200 O O . GLU A 1 151 ? 33.693 -1.078 -60.396 1.00 96.19 151 GLU A O 1
ATOM 1205 N N . LEU A 1 152 ? 31.763 -1.097 -59.258 1.00 94.69 152 LEU A N 1
ATOM 1206 C CA . LEU A 1 152 ? 30.990 -1.692 -60.351 1.00 94.69 152 LEU A CA 1
ATOM 1207 C C . LEU A 1 152 ? 30.941 -0.775 -61.582 1.00 94.69 152 LEU A C 1
ATOM 1209 O O . LEU A 1 152 ? 31.088 -1.254 -62.703 1.00 94.69 152 LEU A O 1
ATOM 1213 N N . GLN A 1 153 ? 30.784 0.539 -61.396 1.00 92.38 153 GLN A N 1
ATOM 1214 C CA . GLN A 1 153 ? 30.824 1.509 -62.495 1.00 92.38 153 GLN A CA 1
ATOM 1215 C C . GLN A 1 153 ? 32.184 1.522 -63.197 1.00 92.38 153 GLN A C 1
ATOM 1217 O O . GLN A 1 153 ? 32.236 1.545 -64.427 1.00 92.38 153 GLN A O 1
ATOM 1222 N N . LYS A 1 154 ? 33.280 1.457 -62.433 1.00 95.44 154 LYS A N 1
ATOM 1223 C CA . LYS A 1 154 ? 34.637 1.378 -62.979 1.00 95.44 154 LYS A CA 1
ATOM 1224 C C . LYS A 1 154 ? 34.835 0.103 -63.799 1.00 95.44 154 LYS A C 1
ATOM 1226 O O . LYS A 1 154 ? 35.291 0.192 -64.934 1.00 95.44 154 LYS A O 1
ATOM 1231 N N . GLN A 1 155 ? 34.427 -1.055 -63.275 1.00 93.44 155 GLN A N 1
ATOM 1232 C CA . GLN A 1 155 ? 34.514 -2.328 -64.000 1.00 93.44 155 GLN A CA 1
ATOM 1233 C C . GLN A 1 155 ? 33.715 -2.301 -65.308 1.00 93.44 155 GLN A C 1
ATOM 1235 O O . GLN A 1 155 ? 34.200 -2.771 -66.339 1.00 93.44 155 GLN A O 1
ATOM 1240 N N . VAL A 1 156 ? 32.511 -1.716 -65.295 1.00 94.75 156 VAL A N 1
ATOM 1241 C CA . VAL A 1 156 ? 31.703 -1.524 -66.509 1.00 94.75 156 VAL A CA 1
ATOM 1242 C C . VAL A 1 156 ? 32.428 -0.619 -67.508 1.00 94.75 156 VAL A C 1
ATOM 1244 O O . VAL A 1 156 ? 32.511 -0.969 -68.685 1.00 94.75 156 VAL A O 1
ATOM 1247 N N . MET A 1 157 ? 32.998 0.503 -67.058 1.00 91.06 157 MET A N 1
ATOM 1248 C CA . MET A 1 157 ? 33.749 1.418 -67.922 1.00 91.06 157 MET A CA 1
ATOM 1249 C C . MET A 1 157 ? 34.975 0.728 -68.537 1.00 91.06 157 MET A C 1
ATOM 1251 O O . MET A 1 157 ? 35.113 0.732 -69.758 1.00 91.06 157 MET A O 1
ATOM 1255 N N . GLU A 1 158 ? 35.807 0.058 -67.739 1.00 92.62 158 GLU A N 1
ATOM 1256 C CA . GLU A 1 158 ? 36.992 -0.676 -68.210 1.00 92.62 158 GLU A CA 1
ATOM 1257 C C . GLU A 1 158 ? 36.632 -1.783 -69.207 1.00 92.62 158 GLU A C 1
ATOM 1259 O O . GLU A 1 158 ? 37.262 -1.909 -70.262 1.00 92.62 158 GLU A O 1
ATOM 1264 N N . THR A 1 159 ? 35.578 -2.551 -68.913 1.00 89.94 159 THR A N 1
ATOM 1265 C CA . THR A 1 159 ? 35.078 -3.602 -69.807 1.00 89.94 159 THR A CA 1
ATOM 1266 C C . THR A 1 159 ? 34.582 -3.002 -71.123 1.00 89.94 159 THR A C 1
ATOM 1268 O O . THR A 1 159 ? 34.940 -3.494 -72.193 1.00 89.94 159 THR A O 1
ATOM 1271 N N . SER A 1 160 ? 33.814 -1.908 -71.073 1.00 92.38 160 SER A N 1
ATOM 1272 C CA . SER A 1 160 ? 33.287 -1.235 -72.269 1.00 92.38 160 SER A CA 1
ATOM 1273 C C . SER A 1 160 ? 34.387 -0.612 -73.139 1.00 92.38 160 SER A C 1
ATOM 1275 O O . SER A 1 160 ? 34.357 -0.746 -74.365 1.00 92.38 160 SER A O 1
ATOM 1277 N N . MET A 1 161 ? 35.399 0.009 -72.522 1.00 90.75 161 MET A N 1
ATOM 1278 C CA . MET A 1 161 ? 36.553 0.574 -73.223 1.00 90.75 161 MET A CA 1
ATOM 1279 C C . MET A 1 161 ? 37.370 -0.530 -73.890 1.00 90.75 161 MET A C 1
ATOM 1281 O O . MET A 1 161 ? 37.723 -0.412 -75.061 1.00 90.75 161 MET A O 1
ATOM 1285 N N . SER A 1 162 ? 37.614 -1.632 -73.177 1.00 87.12 162 SER A N 1
ATOM 1286 C CA . SER A 1 162 ? 38.347 -2.783 -73.710 1.00 87.12 162 SER A CA 1
ATOM 1287 C C . SER A 1 162 ? 37.608 -3.425 -74.885 1.00 87.12 162 SER A C 1
ATOM 1289 O O . SER A 1 162 ? 38.218 -3.682 -75.920 1.00 87.12 162 SER A O 1
ATOM 1291 N N . GLN A 1 163 ? 36.287 -3.617 -74.779 1.00 87.25 163 GLN A N 1
ATOM 1292 C CA . GLN A 1 163 ? 35.462 -4.120 -75.885 1.00 87.25 163 GLN A CA 1
ATOM 1293 C C . GLN A 1 163 ? 35.488 -3.184 -77.101 1.00 87.25 163 GLN A C 1
ATOM 1295 O O . GLN A 1 163 ? 35.624 -3.655 -7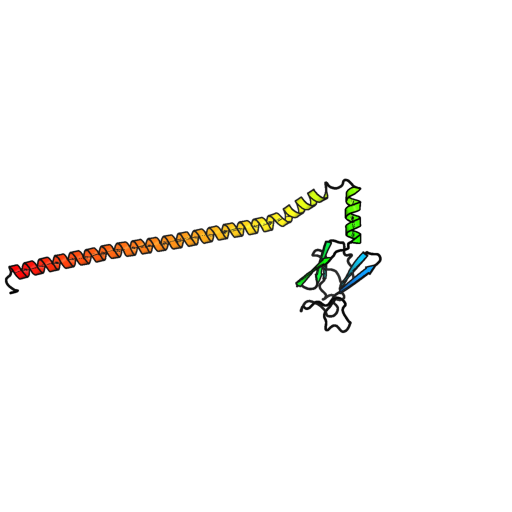8.227 1.00 87.25 163 GLN A O 1
ATOM 1300 N N . SER A 1 164 ? 35.426 -1.867 -76.889 1.00 88.62 164 SER A N 1
ATOM 1301 C CA . SER A 1 164 ? 35.484 -0.876 -77.975 1.00 88.62 164 SER A CA 1
ATOM 1302 C C . SER A 1 164 ? 36.848 -0.857 -78.678 1.00 88.62 164 SER A C 1
ATOM 1304 O O . SER A 1 164 ? 36.917 -0.784 -79.907 1.00 88.62 164 SER A O 1
ATOM 1306 N N . MET A 1 165 ? 37.942 -0.973 -77.916 1.00 86.31 165 MET A N 1
ATOM 1307 C CA . MET A 1 165 ? 39.299 -1.100 -78.462 1.00 86.31 165 MET A CA 1
ATOM 1308 C C . MET A 1 165 ? 39.451 -2.392 -79.268 1.00 86.31 165 MET A C 1
ATOM 1310 O O . MET A 1 165 ? 39.942 -2.352 -80.393 1.00 86.31 165 MET A O 1
ATOM 1314 N N . LEU A 1 166 ? 38.973 -3.525 -78.741 1.00 84.75 166 LEU A N 1
ATOM 1315 C CA . LEU A 1 166 ? 38.985 -4.807 -79.452 1.00 84.75 166 LEU A CA 1
ATOM 1316 C C . LEU A 1 166 ? 38.146 -4.754 -80.734 1.00 84.75 166 LEU A C 1
ATOM 1318 O O . LEU A 1 166 ? 38.614 -5.199 -81.777 1.00 84.75 166 LEU A O 1
ATOM 1322 N N . SER A 1 167 ? 36.955 -4.151 -80.695 1.00 81.94 167 SER A N 1
ATOM 1323 C CA . SER A 1 167 ? 36.119 -3.952 -81.884 1.00 81.94 167 SER A CA 1
ATOM 1324 C C . SER A 1 167 ? 36.811 -3.089 -82.939 1.00 81.94 167 SER A C 1
ATOM 1326 O O . SER A 1 167 ? 36.678 -3.374 -84.124 1.00 81.94 167 SER A O 1
ATOM 1328 N N . SER A 1 168 ? 37.544 -2.052 -82.524 1.00 80.25 168 SER A N 1
ATOM 1329 C CA . SER A 1 168 ? 38.272 -1.156 -83.436 1.00 80.25 168 SER A CA 1
ATOM 1330 C C . SER A 1 168 ? 39.501 -1.833 -84.055 1.00 80.25 168 SER A C 1
ATOM 1332 O O . SER A 1 168 ? 39.825 -1.620 -85.222 1.00 80.25 168 SER A O 1
ATOM 1334 N N . ILE A 1 169 ? 40.197 -2.674 -83.285 1.00 79.94 169 ILE A N 1
ATOM 1335 C CA . ILE A 1 169 ? 41.309 -3.496 -83.784 1.00 79.94 169 ILE A CA 1
ATOM 1336 C C . ILE A 1 169 ? 40.787 -4.543 -84.775 1.00 79.94 169 ILE A C 1
ATOM 1338 O O . ILE A 1 169 ? 41.359 -4.708 -85.846 1.00 79.94 169 ILE A O 1
ATOM 1342 N N . LEU A 1 170 ? 39.681 -5.222 -84.467 1.00 77.12 170 LEU A N 1
ATOM 1343 C CA . LEU A 1 170 ? 39.094 -6.226 -85.359 1.00 77.12 170 LEU A CA 1
ATOM 1344 C C . LEU A 1 170 ? 38.554 -5.613 -86.663 1.00 77.12 170 LEU A C 1
ATOM 1346 O O . LEU A 1 170 ? 38.759 -6.201 -87.725 1.00 77.12 170 LEU A O 1
ATOM 1350 N N . SER A 1 171 ? 37.947 -4.420 -86.612 1.00 73.38 171 SER A N 1
ATOM 1351 C CA . SER A 1 171 ? 37.479 -3.709 -87.812 1.00 73.38 171 SER A CA 1
ATOM 1352 C C . SER A 1 171 ? 38.627 -3.160 -88.667 1.00 73.38 171 SER A C 1
ATOM 1354 O O . SER A 1 171 ? 38.563 -3.222 -89.891 1.00 73.38 171 SER A O 1
ATOM 1356 N N . SER A 1 172 ? 39.723 -2.695 -88.055 1.00 67.62 172 SER A N 1
ATOM 1357 C CA . SER A 1 172 ? 40.937 -2.277 -88.783 1.00 67.62 172 SER A CA 1
ATOM 1358 C C . SER A 1 172 ? 41.764 -3.442 -89.341 1.00 67.62 172 SER A C 1
ATOM 1360 O O . SER A 1 172 ? 42.518 -3.249 -90.292 1.00 67.62 172 SER A O 1
ATOM 1362 N N . SER A 1 173 ? 41.599 -4.653 -88.797 1.00 67.94 173 SER A N 1
ATOM 1363 C CA . SER A 1 173 ? 42.272 -5.877 -89.263 1.00 67.94 173 SER A CA 1
ATOM 1364 C C . SER A 1 173 ? 41.527 -6.594 -90.402 1.00 67.94 173 SER A C 1
ATOM 1366 O O . SER A 1 173 ? 42.007 -7.622 -90.874 1.00 67.94 173 SER A O 1
ATOM 1368 N N . GLY A 1 174 ? 40.365 -6.085 -90.840 1.00 62.72 174 GLY A N 1
ATOM 1369 C CA . GLY A 1 174 ? 39.596 -6.639 -91.964 1.00 62.72 174 GLY A CA 1
ATOM 1370 C C . GLY A 1 174 ? 38.972 -8.018 -91.708 1.00 62.72 174 GLY A C 1
ATOM 1371 O O . GLY A 1 174 ? 38.782 -8.780 -92.648 1.00 62.72 174 GLY A O 1
ATOM 1372 N N . LEU A 1 175 ? 38.693 -8.370 -90.446 1.00 56.44 175 LEU A N 1
ATOM 1373 C CA . LEU A 1 175 ? 38.124 -9.674 -90.058 1.00 56.44 175 LEU A CA 1
ATOM 1374 C C . LEU A 1 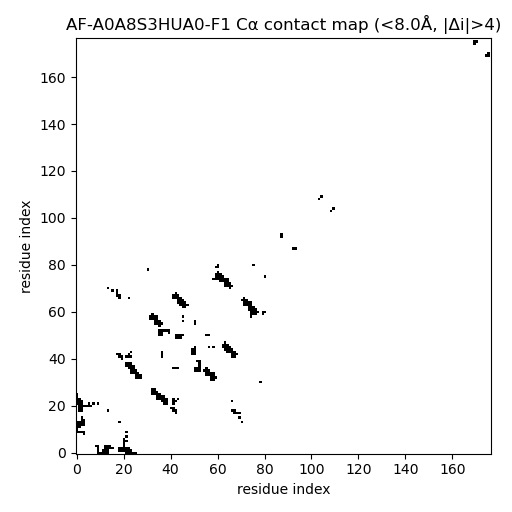175 ? 36.608 -9.641 -89.785 1.00 56.44 175 LEU A C 1
ATOM 1376 O O . LEU A 1 175 ? 36.046 -10.641 -89.340 1.00 56.44 175 LEU A O 1
ATOM 1380 N N . ILE A 1 176 ? 35.948 -8.509 -90.037 1.00 57.06 176 ILE A N 1
ATOM 1381 C CA . ILE A 1 176 ? 34.493 -8.350 -89.945 1.00 57.06 176 ILE A CA 1
ATOM 1382 C C . ILE A 1 176 ? 34.058 -7.494 -91.147 1.00 57.06 176 ILE A C 1
ATOM 1384 O O . ILE A 1 176 ? 34.376 -6.305 -91.170 1.00 57.06 176 ILE A O 1
ATOM 1388 N N . ASP A 1 177 ? 33.393 -8.119 -92.126 1.00 45.62 177 ASP A N 1
ATOM 1389 C CA . ASP A 1 177 ? 32.619 -7.458 -93.196 1.00 45.62 177 ASP A CA 1
ATOM 1390 C C . ASP A 1 177 ? 31.209 -7.095 -92.696 1.00 45.62 177 ASP A C 1
ATOM 1392 O O . ASP A 1 177 ? 30.596 -7.940 -91.995 1.00 45.62 177 ASP A O 1
#

Foldseek 3Di:
DFDPPAPDDDPDHDDDPQTHRQQWDWDADPLWIKIAGCDPSFFKDWQNHTDDNVDIDTDAAQIWIDTGPPDIDGDHRPVRVVVVVVVPVPDPPPPVVVVVVVVVCVVPVVVVVVVVVVVVVVVVVVVVVVVVVVVVVVVVVVVVVVVVVVVVVVVVVVVVVVVVVVVVVCVVVVVDD

InterPro domains:
  IPR000253 Forkhead-associated (FHA) domain [PF00498] (1-68)
  IPR000253 Forkhead-associated (FHA) domain [PS50006] (1-51)
  IPR008984 SMAD/FHA domain superfamily [SSF49879] (1-78)

Solvent-accessible surface area (backbone atoms only — not comparable to full-atom values): 9919 Å² total; per-residue (Å²): 55,14,20,86,87,27,96,55,92,44,94,44,66,49,95,55,92,57,48,32,44,67,17,34,49,75,48,77,55,96,90,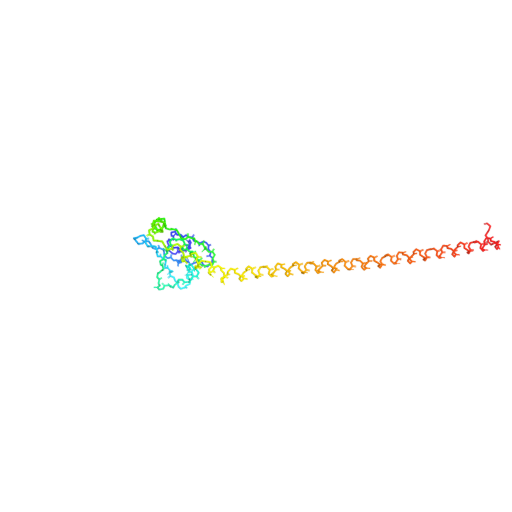47,34,32,42,29,32,67,36,90,80,22,43,36,27,53,72,86,41,74,60,53,52,93,44,70,46,78,59,50,60,67,37,40,37,31,47,41,88,81,48,76,45,73,43,78,38,71,72,57,48,54,52,50,60,60,49,60,79,73,47,98,64,78,70,57,61,58,51,55,50,52,54,51,46,54,74,60,46,47,60,58,52,50,51,51,51,51,52,50,52,54,49,52,52,50,52,50,50,51,50,52,50,51,52,50,50,51,51,52,52,50,52,52,52,53,51,51,50,54,52,52,51,49,53,50,50,54,53,50,51,52,50,52,52,50,53,52,51,42,53,75,67,69,79,61,134